Protein AF-A0A3D8RHT3-F1 (afdb_monomer_lite)

Radius of gyration: 23.59 Å; chains: 1; bounding box: 54×38×66 Å

pLDDT: mean 87.66, std 11.85, range [33.19, 98.12]

Foldseek 3Di:
DDLVCLQVVLLVLLLLCCQLPVVPVVRNQRDGDCVRAPPVNSVVSSVCSVVVNVLVVLLVDDSVVVCVVAVAREDEDEDEPPDDDDDDPDPDDRHHYDYHYDDDDDDPDDCVVPVNDHPPPPPPCVVPQLQADPVLCVVCVVVLVPDDPVCNNVVSPVSNVVVPDDQAPAWFDLPPAPAETFGAPSNDDPPPDQEAEAEAEQAADDPVPQDPDLRGGHHDQHDDLSSLVSLLVCLVVVLVSVLVSCLVRVPGHYYQHYNGSQALSLLSSLLCCQPAADPSNHGDPDDDPPDDQDDPSNSSSSSVSVCVRPVNRDYDPSNVVSSRCNSRVVPD

Secondary structure (DSSP, 8-state):
--HHHHHHHHHHHHHHHHHH-TT-GGG-S----TTTS-HHHHHHHHHHHHHHHHHHHTT---HHHHHTT--S-EEEEEE-TT------S-S-SSSEEEEEE--SPP-SS-GGGTTT--TTTT--GGGTSTT--HHHHHHTHHHHHHS-TTTHHHHHHHHHHHHSPPTTS--EE-TT-SSEEEEEGGG--TT-TTEEEEEEESSB--GGGSEEETTEEEEEB-SHHHHHHHHHHHHHHHHHHHHHHHHH-TT-EEEEEESSSSSHHHHHHHHHHHHHB-TTS-B-SS--TT-----HHHHHHHHHHHHHH-TT----HHHHHHHHHHHHTT--

Structure (mmCIF, N/CA/C/O backbone):
data_AF-A0A3D8RHT3-F1
#
_entry.id   AF-A0A3D8RHT3-F1
#
loop_
_atom_site.group_PDB
_atom_site.id
_atom_site.type_symbol
_atom_site.label_atom_id
_atom_site.label_alt_id
_atom_site.label_comp_id
_atom_site.label_asym_id
_atom_site.label_entity_id
_atom_site.label_seq_id
_atom_site.pdbx_PDB_ins_code
_atom_site.Cartn_x
_atom_site.Cartn_y
_atom_site.Cartn_z
_atom_site.occupancy
_atom_site.B_iso_or_equiv
_atom_site.auth_seq_id
_atom_site.auth_comp_id
_atom_site.auth_asym_id
_atom_site.auth_atom_id
_atom_site.pdbx_PDB_model_num
ATOM 1 N N . MET A 1 1 ? 8.308 5.870 -25.536 1.00 75.88 1 MET A N 1
ATOM 2 C CA . MET A 1 1 ? 8.642 5.491 -24.148 1.00 75.88 1 MET A CA 1
ATOM 3 C C . MET A 1 1 ? 8.079 6.550 -23.211 1.00 75.88 1 MET A C 1
ATOM 5 O O . MET A 1 1 ? 8.285 7.723 -23.513 1.00 75.88 1 MET A O 1
ATOM 9 N N . PRO A 1 2 ? 7.348 6.179 -22.147 1.00 75.50 2 PRO A N 1
ATOM 10 C CA . PRO A 1 2 ? 6.819 7.133 -21.170 1.00 75.50 2 PRO A CA 1
ATOM 11 C C . PRO A 1 2 ? 7.941 7.772 -20.339 1.00 75.50 2 PRO A C 1
ATOM 13 O O . PRO A 1 2 ? 8.780 7.058 -19.788 1.00 75.50 2 PRO A O 1
ATOM 16 N N . ASP A 1 3 ? 7.952 9.105 -20.239 1.00 75.00 3 ASP A N 1
ATOM 17 C CA . ASP A 1 3 ? 9.025 9.857 -19.566 1.00 75.00 3 ASP A CA 1
ATOM 18 C C . ASP A 1 3 ? 9.163 9.471 -18.084 1.00 75.00 3 ASP A C 1
ATOM 20 O O . ASP A 1 3 ? 10.256 9.127 -17.636 1.00 75.00 3 ASP A O 1
ATOM 24 N N . ALA A 1 4 ? 8.051 9.417 -17.341 1.00 80.38 4 ALA A N 1
ATOM 25 C CA . ALA A 1 4 ? 8.066 9.088 -15.916 1.00 80.38 4 ALA A CA 1
ATOM 26 C C . ALA A 1 4 ? 8.611 7.673 -15.644 1.00 80.38 4 ALA A C 1
ATOM 28 O O . ALA A 1 4 ? 9.536 7.507 -14.845 1.00 80.38 4 ALA A O 1
ATOM 29 N N . LEU A 1 5 ? 8.098 6.660 -16.353 1.00 87.12 5 LEU A N 1
ATOM 30 C CA . LEU A 1 5 ? 8.505 5.261 -16.169 1.00 87.12 5 LEU A CA 1
ATOM 31 C C . LEU A 1 5 ? 9.961 5.011 -16.577 1.00 87.12 5 LEU A C 1
ATOM 33 O O . LEU A 1 5 ? 10.648 4.208 -15.941 1.00 87.12 5 LEU A O 1
ATOM 37 N N . SER A 1 6 ? 10.461 5.742 -17.581 1.00 89.12 6 SER A N 1
ATOM 38 C CA . SER A 1 6 ? 11.861 5.668 -18.026 1.00 89.12 6 SER A CA 1
ATOM 39 C C . SER A 1 6 ? 12.878 6.030 -16.938 1.00 89.12 6 SER A C 1
ATOM 41 O O . SER A 1 6 ? 14.043 5.644 -17.035 1.00 89.12 6 SER A O 1
ATOM 43 N N . LYS A 1 7 ? 12.423 6.712 -15.881 1.00 92.31 7 LYS A N 1
ATOM 44 C CA . LYS A 1 7 ? 13.222 7.146 -14.730 1.00 92.31 7 LYS A CA 1
ATOM 45 C C . LYS A 1 7 ? 12.892 6.320 -13.488 1.00 92.31 7 LYS A C 1
ATOM 47 O O . LYS A 1 7 ? 13.801 5.819 -12.828 1.00 92.31 7 LYS A O 1
ATOM 52 N N . THR A 1 8 ? 11.607 6.136 -13.176 1.00 93.38 8 THR A N 1
ATOM 53 C CA . THR A 1 8 ? 11.171 5.488 -11.927 1.00 93.38 8 THR A CA 1
ATOM 54 C C . THR A 1 8 ? 11.486 3.996 -11.879 1.00 93.38 8 THR A C 1
ATOM 56 O O . THR A 1 8 ? 11.936 3.521 -10.837 1.00 93.38 8 THR A O 1
ATOM 59 N N . ILE A 1 9 ? 11.315 3.255 -12.980 1.00 95.56 9 ILE A N 1
ATOM 60 C CA . ILE A 1 9 ? 11.593 1.809 -12.999 1.00 95.56 9 ILE A CA 1
ATOM 61 C C . ILE A 1 9 ? 13.092 1.532 -12.767 1.00 95.56 9 ILE A C 1
ATOM 63 O O . ILE A 1 9 ? 13.409 0.721 -11.890 1.00 95.56 9 ILE A O 1
ATOM 67 N N . PRO A 1 10 ? 14.037 2.214 -13.450 1.00 96.69 10 PRO A N 1
ATOM 68 C CA . PRO A 1 10 ? 15.458 2.077 -13.134 1.00 96.69 10 PRO A CA 1
ATOM 69 C C . PRO A 1 10 ? 15.829 2.443 -11.699 1.00 96.69 10 PRO A C 1
ATOM 71 O O . PRO A 1 10 ? 16.653 1.749 -11.098 1.00 96.69 10 PRO A O 1
ATOM 74 N N . VAL A 1 11 ? 15.222 3.496 -11.139 1.00 97.81 11 VAL A N 1
ATOM 75 C CA . VAL A 1 11 ? 15.431 3.880 -9.734 1.00 97.81 11 VAL A CA 1
ATOM 76 C C . VAL A 1 11 ? 15.010 2.749 -8.803 1.00 97.81 11 VAL A C 1
ATOM 78 O O . VAL A 1 11 ? 15.803 2.347 -7.954 1.00 97.81 11 VAL A O 1
ATOM 81 N N . TRP A 1 12 ? 13.811 2.190 -8.988 1.00 97.38 12 TRP A N 1
ATOM 82 C CA . TRP A 1 12 ? 13.335 1.063 -8.186 1.00 97.38 12 TRP A CA 1
ATOM 83 C C . TRP A 1 12 ? 14.249 -0.153 -8.297 1.00 97.38 12 TRP A C 1
ATOM 85 O O . TRP A 1 12 ? 14.630 -0.700 -7.267 1.00 97.38 12 TRP A O 1
ATOM 95 N N . CYS A 1 13 ? 14.661 -0.535 -9.510 1.00 97.81 13 CYS A N 1
ATOM 96 C CA . CYS A 1 13 ? 15.583 -1.657 -9.699 1.00 97.81 13 CYS A CA 1
ATOM 97 C C . CYS A 1 13 ? 16.888 -1.437 -8.920 1.00 97.81 13 CYS A C 1
ATOM 99 O O . CYS A 1 13 ? 17.297 -2.298 -8.148 1.00 97.81 13 CYS A O 1
ATOM 101 N N . SER A 1 14 ? 17.509 -0.262 -9.060 1.00 98.06 14 SER A N 1
ATOM 102 C CA . SER A 1 14 ? 18.761 0.069 -8.370 1.00 98.06 14 SER A CA 1
ATOM 103 C C . SER A 1 14 ? 18.605 0.097 -6.843 1.00 98.06 14 SER A C 1
ATOM 105 O O . SER A 1 14 ? 19.424 -0.484 -6.129 1.00 98.06 14 SER A O 1
ATOM 107 N N . VAL A 1 15 ? 17.548 0.730 -6.324 1.00 98.12 15 VAL A N 1
ATOM 108 C CA . VAL A 1 15 ? 17.297 0.832 -4.876 1.00 98.12 15 VAL A CA 1
ATOM 109 C C . VAL A 1 15 ? 16.993 -0.538 -4.270 1.00 98.12 15 VAL A C 1
ATOM 111 O O . VAL A 1 15 ? 17.561 -0.875 -3.232 1.00 98.12 15 VAL A O 1
ATOM 114 N N . VAL A 1 16 ? 16.162 -1.351 -4.928 1.00 97.19 16 VAL A N 1
ATOM 115 C CA . VAL A 1 16 ? 15.861 -2.725 -4.493 1.00 97.19 16 VAL A CA 1
ATOM 116 C C . VAL A 1 16 ? 17.117 -3.591 -4.542 1.00 97.19 16 VAL A C 1
ATOM 118 O O . VAL A 1 16 ? 17.362 -4.333 -3.596 1.00 97.19 16 VAL A O 1
ATOM 121 N N . ASN A 1 17 ? 17.964 -3.451 -5.566 1.00 97.81 17 ASN A N 1
ATOM 122 C CA . ASN A 1 17 ? 19.233 -4.179 -5.635 1.00 97.81 17 ASN A CA 1
ATOM 123 C C . ASN A 1 17 ? 20.168 -3.814 -4.484 1.00 97.81 17 ASN A C 1
ATOM 125 O O . ASN A 1 17 ? 20.722 -4.703 -3.846 1.00 97.81 17 ASN A O 1
ATOM 129 N N . ARG A 1 18 ? 20.311 -2.519 -4.178 1.00 97.69 18 ARG A N 1
ATOM 130 C CA . ARG A 1 18 ? 21.108 -2.045 -3.034 1.00 97.69 18 ARG A CA 1
ATOM 131 C C . ARG A 1 18 ? 20.564 -2.551 -1.698 1.00 97.69 18 ARG A C 1
ATOM 133 O O . ARG A 1 18 ? 21.345 -2.821 -0.791 1.00 97.69 18 ARG A O 1
ATOM 140 N N . PHE A 1 19 ? 19.241 -2.647 -1.572 1.00 97.12 19 PHE A N 1
ATOM 141 C CA . PHE A 1 19 ? 18.569 -3.073 -0.347 1.00 97.12 19 PHE A CA 1
ATOM 142 C C . PHE A 1 19 ? 18.629 -4.591 -0.132 1.00 97.12 19 PHE A C 1
ATOM 144 O O . PHE A 1 19 ? 18.969 -5.037 0.959 1.00 97.12 19 PHE A O 1
ATOM 151 N N . LEU A 1 20 ? 18.320 -5.381 -1.164 1.00 96.94 20 LEU A N 1
ATOM 152 C CA . LEU A 1 20 ? 18.239 -6.841 -1.072 1.00 96.94 20 LEU A CA 1
ATOM 153 C C . LEU A 1 20 ? 19.572 -7.542 -1.335 1.00 96.94 20 LEU A C 1
ATOM 155 O O . LEU A 1 20 ? 19.779 -8.618 -0.793 1.00 96.94 20 LEU A O 1
ATOM 159 N N . PHE A 1 21 ? 20.469 -6.957 -2.131 1.00 96.44 21 PHE A N 1
ATOM 160 C CA . PHE A 1 21 ? 21.756 -7.547 -2.522 1.00 96.44 21 PHE A CA 1
ATOM 161 C C . PHE A 1 21 ? 22.914 -6.558 -2.285 1.00 96.44 21 PHE A C 1
ATOM 163 O O . PHE A 1 21 ? 23.614 -6.177 -3.234 1.00 96.44 21 PHE A O 1
ATOM 170 N N . PRO A 1 22 ? 23.130 -6.088 -1.039 1.00 95.94 22 PRO A N 1
ATOM 171 C CA . PRO A 1 22 ? 24.175 -5.109 -0.730 1.00 95.94 22 PRO A CA 1
ATOM 172 C C . PRO A 1 22 ? 25.586 -5.597 -1.095 1.00 95.94 22 PRO A C 1
ATOM 174 O O . PRO A 1 22 ? 26.462 -4.783 -1.376 1.00 95.94 22 PRO A O 1
ATOM 177 N N . GLU A 1 23 ? 25.801 -6.911 -1.132 1.00 96.31 23 GLU A N 1
ATOM 178 C CA . GLU A 1 23 ? 27.064 -7.543 -1.513 1.00 96.31 23 GLU A CA 1
ATOM 179 C C . GLU A 1 23 ? 27.355 -7.517 -3.025 1.00 96.31 23 GLU A C 1
ATOM 181 O O . GLU A 1 23 ? 28.516 -7.611 -3.421 1.00 96.31 23 GLU A O 1
ATOM 186 N N . LEU A 1 24 ? 26.334 -7.360 -3.879 1.00 96.25 24 LEU A N 1
ATOM 187 C CA . LEU A 1 24 ? 26.472 -7.398 -5.340 1.00 96.25 24 LEU A CA 1
ATOM 188 C C . LEU A 1 24 ? 26.512 -5.988 -5.947 1.00 96.25 24 LEU A C 1
ATOM 190 O O . LEU A 1 24 ? 25.627 -5.576 -6.705 1.00 96.25 24 LEU A O 1
ATOM 194 N N . VAL A 1 25 ? 27.560 -5.241 -5.602 1.00 96.31 25 VAL A N 1
ATOM 195 C CA . VAL A 1 25 ? 27.733 -3.819 -5.957 1.00 96.31 25 VAL A CA 1
ATOM 196 C C . VAL A 1 25 ? 27.658 -3.527 -7.459 1.00 96.31 25 VAL A C 1
ATOM 198 O O . VAL A 1 25 ? 27.225 -2.447 -7.853 1.00 96.31 25 VAL A O 1
ATOM 201 N N . GLN A 1 26 ? 27.998 -4.493 -8.316 1.00 94.94 26 GLN A N 1
ATOM 202 C CA . GLN A 1 26 ? 27.928 -4.359 -9.775 1.00 94.94 26 GLN A CA 1
ATOM 203 C C . GLN A 1 26 ? 26.496 -4.178 -10.317 1.00 94.94 26 GLN A C 1
ATOM 205 O O . GLN A 1 26 ? 26.317 -3.738 -11.452 1.00 94.94 26 GLN A O 1
ATOM 210 N N . PHE A 1 27 ? 25.465 -4.489 -9.521 1.00 95.75 27 PHE A N 1
ATOM 211 C CA . PHE A 1 27 ? 24.055 -4.292 -9.889 1.00 95.75 27 PHE A CA 1
ATOM 212 C C . PHE A 1 27 ? 23.418 -3.067 -9.222 1.00 95.75 27 PHE A C 1
ATOM 214 O O . PHE A 1 27 ? 22.199 -2.889 -9.291 1.00 95.75 27 PHE A O 1
ATOM 221 N N . HIS A 1 28 ? 24.211 -2.226 -8.552 1.00 97.00 28 HIS A N 1
ATOM 222 C CA . HIS A 1 28 ? 23.710 -1.045 -7.842 1.00 97.00 28 HIS A CA 1
ATOM 223 C C . HIS A 1 28 ? 23.576 0.186 -8.740 1.00 97.00 28 HIS A C 1
ATOM 225 O O . HIS A 1 28 ? 22.958 1.171 -8.324 1.00 97.00 28 HIS A O 1
ATOM 231 N N . ASP A 1 29 ? 24.129 0.163 -9.949 1.00 95.88 29 ASP A N 1
ATOM 232 C CA . ASP A 1 29 ? 24.007 1.267 -10.900 1.00 95.88 29 ASP A CA 1
ATOM 233 C C . ASP A 1 29 ? 22.569 1.427 -11.408 1.00 95.88 29 ASP A C 1
ATOM 235 O O . ASP A 1 29 ? 21.796 0.471 -11.504 1.00 95.88 29 ASP A O 1
ATOM 239 N N . VAL A 1 30 ? 22.193 2.668 -11.721 1.00 96.50 30 VAL A N 1
ATOM 240 C CA . VAL A 1 30 ? 20.889 2.974 -12.318 1.00 96.50 30 VAL A CA 1
ATOM 241 C C . VAL A 1 30 ? 20.978 2.842 -13.836 1.00 96.50 30 VAL A C 1
ATOM 243 O O . VAL A 1 30 ? 21.847 3.427 -14.469 1.00 96.50 30 VAL A O 1
ATOM 246 N N . TYR A 1 31 ? 20.066 2.084 -14.443 1.00 94.75 31 TYR A N 1
ATOM 247 C CA . TYR A 1 31 ? 20.067 1.817 -15.886 1.00 94.75 31 TYR A CA 1
ATOM 248 C C . TYR A 1 31 ? 18.956 2.602 -16.592 1.00 94.75 31 TYR A C 1
ATOM 250 O O . TYR A 1 31 ? 17.890 2.063 -16.885 1.00 94.75 31 TYR A O 1
ATOM 258 N N . THR A 1 32 ? 19.184 3.895 -16.843 1.00 94.88 32 THR A N 1
ATOM 259 C CA . THR A 1 32 ? 18.230 4.745 -17.580 1.00 94.88 32 THR A CA 1
ATOM 260 C C . THR A 1 32 ? 18.436 4.647 -19.097 1.00 94.88 32 THR A C 1
ATOM 262 O O . THR A 1 32 ? 19.580 4.562 -19.546 1.00 94.88 32 THR A O 1
ATOM 265 N N . PRO A 1 33 ? 17.372 4.729 -19.914 1.00 91.19 33 PRO A N 1
ATOM 266 C CA . PRO A 1 33 ? 17.487 4.714 -21.370 1.00 91.19 33 PRO A CA 1
ATOM 267 C C . PRO A 1 33 ? 18.087 6.038 -21.888 1.00 91.19 33 PRO A C 1
ATOM 269 O O . PRO A 1 33 ? 17.444 7.085 -21.760 1.00 91.19 33 PRO A O 1
ATOM 272 N N . PRO A 1 34 ? 19.288 6.030 -22.499 1.00 89.38 34 PRO A N 1
ATOM 273 C CA . PRO A 1 34 ? 20.002 7.256 -22.876 1.00 89.38 34 PRO A CA 1
ATOM 274 C C . PRO A 1 34 ? 19.318 8.051 -23.997 1.00 89.38 34 PRO A C 1
ATOM 276 O O . PRO A 1 34 ? 19.644 9.213 -24.218 1.00 89.38 34 PRO A O 1
ATOM 279 N N . GLN A 1 35 ? 18.369 7.442 -24.717 1.00 85.50 35 GLN A N 1
ATOM 280 C CA . GLN A 1 35 ? 17.589 8.110 -25.763 1.00 85.50 35 GLN A CA 1
ATOM 281 C C . GLN A 1 35 ? 16.504 9.039 -25.196 1.00 85.50 35 GLN A C 1
ATOM 283 O O . GLN A 1 35 ? 15.970 9.864 -25.935 1.00 85.50 35 GLN A O 1
ATOM 288 N N . VAL A 1 36 ? 16.147 8.877 -23.916 1.00 86.69 36 VAL A N 1
ATOM 289 C CA . VAL A 1 36 ? 15.078 9.637 -23.241 1.00 86.69 36 VAL A CA 1
ATOM 290 C C . VAL A 1 36 ? 15.627 10.419 -22.050 1.00 86.69 36 VAL A C 1
ATOM 292 O O . VAL A 1 36 ? 15.210 11.548 -21.823 1.00 86.69 36 VAL A O 1
ATOM 295 N N . VAL A 1 37 ? 16.590 9.848 -21.322 1.00 91.50 37 VAL A N 1
ATOM 296 C CA . VAL A 1 37 ? 17.187 10.458 -20.130 1.00 91.50 37 VAL A CA 1
ATOM 297 C C . VAL A 1 37 ? 18.594 10.946 -20.462 1.00 91.50 37 VAL A C 1
ATOM 299 O O . VAL A 1 37 ? 19.488 10.149 -20.759 1.00 91.50 37 VAL A O 1
ATOM 302 N N . ALA A 1 38 ? 18.801 12.262 -20.406 1.00 94.75 38 ALA A N 1
ATOM 303 C CA . ALA A 1 38 ? 20.106 12.870 -20.654 1.00 94.75 38 ALA A CA 1
ATOM 304 C C . ALA A 1 38 ? 21.125 12.490 -19.562 1.00 94.75 38 ALA A C 1
ATOM 306 O O . ALA A 1 38 ? 20.761 12.242 -18.414 1.00 94.75 38 ALA A O 1
ATOM 307 N N . GLN A 1 39 ? 22.425 12.517 -19.881 1.00 96.31 39 GLN A N 1
ATOM 308 C CA . GLN A 1 39 ? 23.484 12.161 -18.919 1.00 96.31 39 GLN A CA 1
ATOM 309 C C . GLN A 1 39 ? 23.480 13.032 -17.652 1.00 96.31 39 GLN A C 1
ATOM 311 O O . GLN A 1 39 ? 23.751 12.536 -16.561 1.00 96.31 39 GLN A O 1
ATOM 316 N N . SER A 1 40 ? 23.150 14.321 -17.776 1.00 97.25 40 SER A N 1
ATOM 317 C CA . SER A 1 40 ? 23.034 15.227 -16.629 1.00 97.25 40 SER A CA 1
ATOM 318 C C . SER A 1 40 ? 21.883 14.836 -15.699 1.00 97.25 40 SER A C 1
ATOM 320 O O . SER A 1 40 ? 22.056 14.837 -14.483 1.00 97.25 40 SER A O 1
ATOM 322 N N . GLU A 1 41 ? 20.729 14.466 -16.255 1.00 96.19 41 GLU A N 1
ATOM 323 C CA . GLU A 1 41 ? 19.571 13.989 -15.495 1.00 96.19 41 GLU A CA 1
ATOM 324 C C . GLU A 1 41 ? 19.857 12.627 -14.852 1.00 96.19 41 GLU A C 1
ATOM 326 O O . GLU A 1 41 ? 19.602 12.442 -13.664 1.00 96.19 41 GLU A O 1
ATOM 331 N N . HIS A 1 42 ? 20.479 11.705 -15.591 1.00 97.19 42 HIS A N 1
ATOM 332 C CA . HIS A 1 42 ? 20.954 10.429 -15.056 1.00 97.19 42 HIS A CA 1
ATOM 333 C C . HIS A 1 42 ? 21.857 10.627 -13.828 1.00 97.19 42 HIS A C 1
ATOM 335 O O . HIS A 1 42 ? 21.652 9.981 -12.801 1.00 97.19 42 HIS A O 1
ATOM 341 N N . ALA A 1 43 ? 22.827 11.546 -13.901 1.00 97.62 43 ALA A N 1
ATOM 342 C CA . ALA A 1 43 ? 23.723 11.837 -12.783 1.00 97.62 43 ALA A CA 1
ATOM 343 C C . ALA A 1 43 ? 22.970 12.395 -11.559 1.00 97.62 43 ALA A C 1
ATOM 345 O O . ALA A 1 43 ? 23.267 12.012 -10.426 1.00 97.62 43 ALA A O 1
ATOM 346 N N . GLN A 1 44 ? 21.965 13.251 -11.774 1.00 97.56 44 GLN A N 1
ATOM 347 C CA . GLN A 1 44 ? 21.107 13.759 -10.697 1.00 97.56 44 GLN A CA 1
ATOM 348 C C . GLN A 1 44 ? 20.270 12.643 -10.057 1.00 97.56 44 GLN A C 1
ATOM 350 O O . GLN A 1 44 ? 20.189 12.569 -8.832 1.00 97.56 44 GLN A O 1
ATOM 355 N N . ILE A 1 45 ? 19.701 11.740 -10.862 1.00 96.81 45 ILE A N 1
ATOM 356 C CA . ILE A 1 45 ? 18.969 10.562 -10.374 1.00 96.81 45 ILE A CA 1
ATOM 357 C C . ILE A 1 45 ? 19.890 9.676 -9.528 1.00 96.81 45 ILE A C 1
ATOM 359 O O . ILE A 1 45 ? 19.530 9.305 -8.410 1.00 96.81 45 ILE A O 1
ATOM 363 N N . ALA A 1 46 ? 21.089 9.370 -10.031 1.00 97.50 46 ALA A N 1
ATOM 364 C CA . ALA A 1 46 ? 22.068 8.545 -9.329 1.00 97.50 46 ALA A CA 1
ATOM 365 C C . ALA A 1 46 ? 22.451 9.141 -7.962 1.00 97.50 46 ALA A C 1
ATOM 367 O O . ALA A 1 46 ? 22.537 8.413 -6.970 1.00 97.50 46 ALA A O 1
ATOM 368 N N . ALA A 1 47 ? 22.601 10.468 -7.884 1.00 97.88 47 ALA A N 1
ATOM 369 C CA . ALA A 1 47 ? 22.907 11.176 -6.641 1.00 97.88 47 ALA A CA 1
ATOM 370 C C . ALA A 1 47 ? 21.791 11.077 -5.579 1.00 97.88 47 ALA A C 1
ATOM 372 O O . ALA A 1 47 ? 22.075 11.191 -4.386 1.00 97.88 47 ALA A O 1
ATOM 373 N N . LEU A 1 48 ? 20.536 10.835 -5.981 1.00 97.88 48 LEU A N 1
ATOM 374 C CA . LEU A 1 48 ? 19.398 10.684 -5.065 1.00 97.88 48 LEU A CA 1
ATOM 375 C C . LEU A 1 48 ? 19.232 9.257 -4.518 1.00 97.88 48 LEU A C 1
ATOM 377 O O . LEU A 1 48 ? 18.598 9.087 -3.471 1.00 97.88 48 LEU A O 1
ATOM 381 N N . LEU A 1 49 ? 19.818 8.241 -5.167 1.00 97.94 49 LEU A N 1
ATOM 382 C CA . LEU A 1 49 ? 19.661 6.827 -4.788 1.00 97.94 49 LEU A CA 1
ATOM 383 C C . LEU A 1 49 ? 19.946 6.537 -3.302 1.00 97.94 49 LEU A C 1
ATOM 385 O O . LEU A 1 49 ? 19.155 5.805 -2.704 1.00 97.94 49 LEU A O 1
ATOM 389 N N . PRO A 1 50 ? 20.990 7.107 -2.657 1.00 97.81 50 PRO A N 1
ATOM 390 C CA . PRO A 1 50 ? 21.232 6.864 -1.234 1.00 97.81 50 PRO A CA 1
ATOM 391 C C . PRO A 1 50 ? 20.067 7.307 -0.340 1.00 97.81 50 PRO A C 1
ATOM 393 O O . PRO A 1 50 ? 19.748 6.633 0.637 1.00 97.81 50 PRO A O 1
ATOM 396 N N . SER A 1 51 ? 19.388 8.406 -0.687 1.00 97.69 51 SER A N 1
ATOM 397 C CA . SER A 1 51 ? 18.241 8.904 0.084 1.00 97.69 51 SER A CA 1
ATOM 398 C C . SER A 1 51 ? 17.008 8.002 -0.054 1.00 97.69 51 SER A C 1
ATOM 400 O O . SER A 1 51 ? 16.272 7.791 0.915 1.00 97.69 51 SER A O 1
ATOM 402 N N . PHE A 1 52 ? 16.808 7.414 -1.236 1.00 97.44 52 PHE A N 1
ATOM 403 C CA . PHE A 1 52 ? 15.738 6.449 -1.478 1.00 97.44 52 PHE A CA 1
ATOM 404 C C . PHE A 1 52 ? 16.013 5.123 -0.773 1.00 97.44 52 PHE A C 1
ATOM 406 O O . PHE A 1 52 ? 15.110 4.581 -0.140 1.00 97.44 52 PHE A O 1
ATOM 413 N N . LEU A 1 53 ? 17.265 4.652 -0.794 1.00 97.25 53 LEU A N 1
ATOM 414 C CA . LEU A 1 53 ? 17.687 3.483 -0.025 1.00 97.25 53 LEU A CA 1
ATOM 415 C C . LEU A 1 53 ? 17.446 3.687 1.474 1.00 97.25 53 LEU A C 1
ATOM 417 O O . LEU A 1 53 ? 16.820 2.838 2.100 1.00 97.25 53 LEU A O 1
ATOM 421 N N . ALA A 1 54 ? 17.860 4.829 2.029 1.00 96.75 54 ALA A N 1
ATOM 422 C CA . ALA A 1 54 ? 17.619 5.151 3.435 1.00 96.75 54 ALA A CA 1
ATOM 423 C C . ALA A 1 54 ? 16.117 5.186 3.769 1.00 96.75 54 ALA A C 1
ATOM 425 O O . ALA A 1 54 ? 15.699 4.708 4.821 1.00 96.75 54 ALA A O 1
ATOM 426 N N . SER A 1 55 ? 15.290 5.708 2.856 1.00 94.81 55 SER A N 1
ATOM 427 C CA . SER A 1 55 ? 13.831 5.731 3.022 1.00 94.81 55 SER A CA 1
ATOM 428 C C . SER A 1 55 ? 13.219 4.327 3.022 1.00 94.81 55 SER A C 1
ATOM 430 O O . SER A 1 55 ? 12.315 4.074 3.814 1.00 94.81 55 SER A O 1
ATOM 432 N N . LEU A 1 56 ? 13.710 3.421 2.168 1.00 94.25 56 LEU A N 1
ATOM 433 C CA . LEU A 1 56 ? 13.281 2.020 2.129 1.00 94.25 56 LEU A CA 1
ATOM 434 C C . LEU A 1 56 ? 13.748 1.253 3.374 1.00 94.25 56 LEU A C 1
ATOM 436 O O . LEU A 1 56 ? 12.952 0.553 3.990 1.00 94.25 56 LEU A O 1
ATOM 440 N N . GLN A 1 57 ? 15.000 1.438 3.796 1.00 95.19 57 GLN A N 1
ATOM 441 C CA . GLN A 1 57 ? 15.539 0.844 5.025 1.00 95.19 57 GLN A CA 1
ATOM 442 C C . GLN A 1 57 ? 14.756 1.286 6.264 1.00 95.19 57 GLN A C 1
ATOM 444 O O . GLN A 1 57 ? 14.489 0.479 7.149 1.00 95.19 57 GLN A O 1
ATOM 449 N N . ALA A 1 58 ? 14.321 2.547 6.305 1.00 93.62 58 ALA A N 1
ATOM 450 C CA . ALA A 1 58 ? 13.5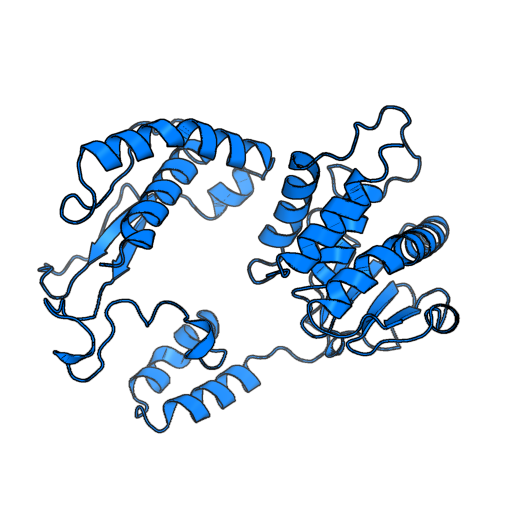08 3.066 7.396 1.00 93.62 58 ALA A CA 1
ATOM 451 C C . ALA A 1 58 ? 12.124 2.401 7.507 1.00 93.62 58 ALA A C 1
ATOM 453 O O . ALA A 1 58 ? 11.476 2.577 8.536 1.00 93.62 58 ALA A O 1
ATOM 454 N N . LEU A 1 59 ? 11.660 1.650 6.498 1.00 91.38 59 LEU A N 1
ATOM 455 C CA . LEU A 1 59 ? 10.421 0.868 6.588 1.00 91.38 59 LEU A CA 1
ATOM 456 C C . LEU A 1 59 ? 10.563 -0.400 7.441 1.00 91.38 59 LEU A C 1
ATOM 458 O O . LEU A 1 59 ? 9.535 -0.965 7.802 1.00 91.38 59 LEU A O 1
ATOM 462 N N . ASP A 1 60 ? 11.793 -0.811 7.773 1.00 89.81 60 ASP A N 1
ATOM 463 C CA . ASP A 1 60 ? 12.080 -1.962 8.643 1.00 89.81 60 ASP A CA 1
ATOM 464 C C . ASP A 1 60 ? 11.385 -3.257 8.175 1.00 89.81 60 ASP A C 1
ATOM 466 O O . ASP A 1 60 ? 10.728 -3.976 8.925 1.00 89.81 60 ASP A O 1
ATOM 470 N N . LEU A 1 61 ? 11.462 -3.510 6.864 1.00 87.69 61 LEU A N 1
ATOM 471 C CA . LEU A 1 61 ? 10.860 -4.679 6.224 1.00 87.69 61 LEU A CA 1
ATOM 472 C C . LEU A 1 61 ? 11.757 -5.912 6.386 1.00 87.69 61 LEU A C 1
ATOM 474 O O . LEU A 1 61 ? 12.983 -5.809 6.344 1.00 87.69 61 LEU A O 1
ATOM 478 N N . SER A 1 62 ? 11.146 -7.099 6.469 1.00 86.88 62 SER A N 1
ATOM 479 C CA . SER A 1 62 ? 11.882 -8.370 6.477 1.00 86.88 62 SER A CA 1
ATOM 480 C C . SER A 1 62 ? 12.624 -8.578 5.154 1.00 86.88 62 SER A C 1
ATOM 482 O O . SER A 1 62 ? 12.020 -8.878 4.121 1.00 86.88 62 SER A O 1
ATOM 484 N N . ILE A 1 63 ? 13.949 -8.437 5.195 1.00 89.88 63 ILE A N 1
ATOM 485 C CA . ILE A 1 63 ? 14.819 -8.659 4.035 1.00 89.88 63 ILE A CA 1
ATOM 486 C C . ILE A 1 63 ? 14.737 -10.120 3.585 1.00 89.88 63 ILE A C 1
ATOM 488 O O . ILE A 1 63 ? 14.597 -10.372 2.392 1.00 89.88 63 ILE A O 1
ATOM 492 N N . ASP A 1 64 ? 14.756 -11.076 4.516 1.00 89.31 64 ASP A N 1
ATOM 493 C CA . ASP A 1 64 ? 14.718 -12.509 4.196 1.00 89.31 64 ASP A CA 1
ATOM 494 C C . ASP A 1 64 ? 13.425 -12.903 3.472 1.00 89.31 64 ASP A C 1
ATOM 496 O O . ASP A 1 64 ? 13.468 -13.600 2.456 1.00 89.31 64 ASP A O 1
ATOM 500 N N . GLY A 1 65 ? 12.276 -12.393 3.934 1.00 86.44 65 GLY A N 1
ATOM 501 C CA . GLY A 1 65 ? 10.989 -12.631 3.279 1.00 86.44 65 GLY A CA 1
ATOM 502 C C . GLY A 1 65 ? 10.937 -12.075 1.853 1.00 86.44 65 GLY A C 1
ATOM 503 O O . GLY A 1 65 ? 10.369 -12.707 0.962 1.00 86.44 65 GLY A O 1
ATOM 504 N N . LEU A 1 66 ? 11.572 -10.924 1.613 1.00 89.31 66 LEU A N 1
ATOM 505 C CA . LEU A 1 66 ? 11.670 -10.330 0.278 1.00 89.31 66 LEU A CA 1
ATOM 506 C C . LEU A 1 66 ? 12.676 -11.073 -0.614 1.00 89.31 66 LEU A C 1
ATOM 508 O O . LEU A 1 66 ? 12.374 -11.323 -1.781 1.00 89.31 66 LEU A O 1
ATOM 512 N N . ARG A 1 67 ? 13.838 -11.483 -0.084 1.00 92.19 67 ARG A N 1
ATOM 513 C CA . ARG A 1 67 ? 14.852 -12.265 -0.823 1.00 92.19 67 ARG A CA 1
ATOM 514 C C . ARG A 1 67 ? 14.358 -13.664 -1.197 1.00 92.19 67 ARG A C 1
ATOM 516 O O . ARG A 1 67 ? 14.812 -14.212 -2.198 1.00 92.19 67 ARG A O 1
ATOM 523 N N . ALA A 1 68 ? 13.400 -14.222 -0.454 1.00 91.25 68 ALA A N 1
ATOM 524 C CA . ALA A 1 68 ? 12.727 -15.464 -0.834 1.00 91.25 68 ALA A CA 1
ATOM 525 C C . ALA A 1 68 ? 11.898 -15.321 -2.127 1.00 91.25 68 ALA A C 1
ATOM 527 O O . ALA A 1 68 ? 11.719 -16.301 -2.846 1.00 91.25 68 ALA A O 1
ATOM 528 N N . GLN A 1 69 ? 11.412 -14.113 -2.437 1.00 89.56 69 GLN A N 1
ATOM 529 C CA . GLN A 1 69 ? 10.615 -13.830 -3.639 1.00 89.56 69 GLN A CA 1
ATOM 530 C C . GLN A 1 69 ? 11.469 -13.261 -4.779 1.00 89.56 69 GLN A C 1
ATOM 532 O O . GLN A 1 69 ? 11.311 -13.645 -5.935 1.00 89.56 69 GLN A O 1
ATOM 537 N N . ILE A 1 70 ? 12.396 -12.359 -4.456 1.00 92.94 70 ILE A N 1
ATOM 538 C CA . ILE A 1 70 ? 13.321 -11.742 -5.407 1.00 92.94 70 ILE A CA 1
ATOM 539 C C . ILE A 1 70 ? 14.697 -12.355 -5.166 1.00 92.94 70 ILE A C 1
ATOM 541 O O . ILE A 1 70 ? 15.444 -11.907 -4.300 1.00 92.94 70 ILE A O 1
ATOM 545 N N . THR A 1 71 ? 15.027 -13.396 -5.932 1.00 93.50 71 THR A N 1
ATOM 546 C CA . THR A 1 71 ? 16.231 -14.219 -5.701 1.00 93.50 71 THR A CA 1
ATOM 547 C C . THR A 1 71 ? 17.472 -13.749 -6.465 1.00 93.50 71 THR A C 1
ATOM 549 O O . THR A 1 71 ? 18.577 -14.205 -6.181 1.00 93.50 71 THR A O 1
ATOM 552 N N . LYS A 1 72 ? 17.314 -12.824 -7.421 1.00 94.94 72 LYS A N 1
ATOM 553 C CA . LYS A 1 72 ? 18.412 -12.198 -8.179 1.00 94.94 72 LYS A CA 1
ATOM 554 C C . LYS A 1 72 ? 18.160 -10.698 -8.338 1.00 94.94 72 LYS A C 1
ATOM 556 O O . LYS A 1 72 ? 16.986 -10.311 -8.359 1.00 94.94 72 LYS A O 1
ATOM 561 N N . PRO A 1 73 ? 19.214 -9.884 -8.530 1.00 96.69 73 PRO A N 1
ATOM 562 C CA . PRO A 1 73 ? 19.088 -8.459 -8.820 1.00 96.69 73 PRO A CA 1
ATOM 563 C C . PRO A 1 73 ? 18.149 -8.178 -9.996 1.00 96.69 73 PRO A C 1
ATOM 565 O O . PRO A 1 73 ? 18.022 -8.992 -10.906 1.00 96.69 73 PRO A O 1
ATOM 568 N N . LEU A 1 74 ? 17.497 -7.023 -9.988 1.00 96.94 74 LEU A N 1
ATOM 569 C CA . LEU A 1 74 ? 16.584 -6.552 -11.022 1.00 96.94 74 LEU A CA 1
ATOM 570 C C . LEU A 1 74 ? 17.332 -5.718 -12.061 1.00 96.94 74 LEU A C 1
ATOM 572 O O . LEU A 1 74 ? 18.191 -4.904 -11.706 1.00 96.94 74 LEU A O 1
ATOM 576 N N . ARG A 1 75 ? 16.970 -5.848 -13.340 1.00 95.25 75 ARG A N 1
ATOM 577 C CA . ARG A 1 75 ? 17.521 -4.995 -14.401 1.00 95.25 75 ARG A CA 1
ATOM 578 C C . ARG A 1 75 ? 16.452 -4.565 -15.405 1.00 95.25 75 ARG A C 1
ATOM 580 O O . ARG A 1 75 ? 15.834 -5.435 -16.013 1.00 95.25 75 ARG A O 1
ATOM 587 N N . PRO A 1 76 ? 16.237 -3.257 -15.619 1.00 94.75 76 PRO A N 1
ATOM 588 C CA . PRO A 1 76 ? 15.221 -2.781 -16.547 1.00 94.75 76 PRO A CA 1
ATOM 589 C C . PRO A 1 76 ? 15.687 -2.885 -18.003 1.00 94.75 76 PRO A C 1
ATOM 591 O O . PRO A 1 76 ? 16.829 -2.553 -18.324 1.00 94.75 76 PRO A O 1
ATOM 594 N N . PHE A 1 77 ? 14.773 -3.276 -18.889 1.00 91.00 77 PHE A N 1
ATOM 595 C CA . PHE A 1 77 ? 14.957 -3.245 -20.340 1.00 91.00 77 PHE A CA 1
ATOM 596 C C . PHE A 1 77 ? 13.764 -2.578 -20.995 1.00 91.00 77 PHE A C 1
ATOM 598 O O . PHE A 1 77 ? 12.624 -2.863 -20.647 1.00 91.00 77 PHE A O 1
ATOM 605 N N . TRP A 1 78 ? 14.027 -1.722 -21.975 1.00 88.31 78 TRP A N 1
ATOM 606 C CA . TRP A 1 78 ? 12.989 -1.072 -22.759 1.00 88.31 78 TRP A CA 1
ATOM 607 C C . TRP A 1 78 ? 12.889 -1.730 -24.119 1.00 88.31 78 TRP A C 1
ATOM 609 O O . TRP A 1 78 ? 13.859 -1.745 -24.872 1.00 88.31 78 TRP A O 1
ATOM 619 N N . ILE A 1 79 ? 11.708 -2.261 -24.408 1.00 87.94 79 ILE A N 1
ATOM 620 C CA . ILE A 1 79 ? 11.391 -2.900 -25.677 1.00 87.94 79 ILE A CA 1
ATOM 621 C C . ILE A 1 79 ? 10.466 -1.982 -26.463 1.00 87.94 79 ILE A C 1
ATOM 623 O O . ILE A 1 79 ? 9.453 -1.513 -25.944 1.00 87.94 79 ILE A O 1
ATOM 627 N N . THR A 1 80 ? 10.814 -1.737 -27.719 1.00 85.00 80 THR A N 1
ATOM 628 C CA . THR A 1 80 ? 10.028 -0.954 -28.680 1.00 85.00 80 THR A CA 1
ATOM 629 C C . THR A 1 80 ? 9.733 -1.793 -29.925 1.00 85.00 80 THR A C 1
ATOM 631 O O . THR A 1 80 ? 10.387 -2.819 -30.119 1.00 85.00 80 THR A O 1
ATOM 634 N N . PRO A 1 81 ? 8.814 -1.368 -30.814 1.00 84.25 81 PRO A N 1
ATOM 635 C CA . PRO A 1 81 ? 8.558 -2.089 -32.063 1.00 84.25 81 PRO A CA 1
ATOM 636 C C . PRO A 1 81 ? 9.799 -2.193 -32.966 1.00 84.25 81 PRO A C 1
ATOM 638 O O . PRO A 1 81 ? 9.929 -3.145 -33.725 1.00 84.25 81 PRO A O 1
ATOM 641 N N . ASP A 1 82 ? 10.737 -1.249 -32.837 1.00 82.88 82 ASP A N 1
ATOM 642 C CA . ASP A 1 82 ? 12.006 -1.238 -33.576 1.00 82.88 82 ASP A CA 1
ATOM 643 C C . ASP A 1 82 ? 13.089 -2.123 -32.928 1.00 82.88 82 ASP A C 1
ATOM 645 O O . ASP A 1 82 ? 14.199 -2.246 -33.450 1.00 82.88 82 ASP A O 1
ATOM 649 N N . THR A 1 83 ? 12.811 -2.715 -31.762 1.00 84.94 83 THR A N 1
ATOM 650 C CA . THR A 1 83 ? 13.767 -3.588 -31.077 1.00 84.94 83 THR A CA 1
ATOM 651 C C . THR A 1 83 ? 13.822 -4.938 -31.785 1.00 84.94 83 THR A C 1
ATOM 653 O O . THR A 1 83 ? 12.874 -5.717 -31.749 1.00 84.94 83 THR A O 1
ATOM 656 N N . GLY A 1 84 ? 14.953 -5.223 -32.431 1.00 81.69 84 GLY A N 1
ATOM 657 C CA . GLY A 1 84 ? 15.209 -6.521 -33.045 1.00 81.69 84 GLY A CA 1
ATOM 658 C C . GLY A 1 84 ? 15.482 -7.595 -31.992 1.00 81.69 84 GLY A C 1
ATOM 659 O O . GLY A 1 84 ? 16.332 -7.409 -31.122 1.00 81.69 84 GLY A O 1
ATOM 660 N N . PHE A 1 85 ? 14.800 -8.734 -32.104 1.00 78.31 85 PHE A N 1
ATOM 661 C CA . PHE A 1 85 ? 15.011 -9.894 -31.242 1.00 78.31 85 PHE A CA 1
ATOM 662 C C . PHE A 1 85 ? 15.607 -11.063 -32.016 1.00 78.31 85 PHE A C 1
ATOM 664 O O . PHE A 1 85 ? 15.105 -11.439 -33.075 1.00 78.31 85 PHE A O 1
ATOM 671 N N . ALA A 1 86 ? 16.635 -11.683 -31.442 1.00 79.69 86 ALA A N 1
ATOM 672 C CA . ALA A 1 86 ? 17.006 -13.046 -31.787 1.00 79.69 86 ALA A CA 1
ATOM 673 C C . ALA A 1 86 ? 16.267 -14.004 -30.832 1.00 79.69 86 ALA A C 1
ATOM 675 O O . ALA A 1 86 ? 16.238 -13.731 -29.628 1.00 79.69 86 ALA A O 1
ATOM 676 N N . PRO A 1 87 ? 15.677 -15.111 -31.321 1.00 77.50 87 PRO A N 1
ATOM 677 C CA . PRO A 1 87 ? 15.108 -16.131 -30.448 1.00 77.50 87 PRO A CA 1
ATOM 678 C C . PRO A 1 87 ? 16.167 -16.632 -29.460 1.00 77.50 87 PRO A C 1
ATOM 680 O O . PRO A 1 87 ? 17.237 -17.077 -29.872 1.00 77.50 87 PRO A O 1
ATOM 683 N N . THR A 1 88 ? 15.873 -16.561 -28.163 1.00 73.56 88 THR A N 1
ATOM 684 C CA . THR A 1 88 ? 16.742 -17.089 -27.105 1.00 73.56 88 THR A CA 1
ATOM 685 C C . THR A 1 88 ? 15.928 -17.919 -26.121 1.00 73.56 88 THR A C 1
ATOM 687 O O . THR A 1 88 ? 14.798 -17.565 -25.789 1.00 73.56 88 THR A O 1
ATOM 690 N N . SER A 1 89 ? 16.499 -19.029 -25.654 1.00 72.75 89 SER A N 1
ATOM 691 C CA . SER A 1 89 ? 15.903 -19.879 -24.616 1.00 72.75 89 SER A CA 1
ATOM 692 C C . SER A 1 89 ? 16.199 -19.379 -23.200 1.00 72.75 89 SER A C 1
ATOM 694 O O . SER A 1 89 ? 15.498 -19.748 -22.263 1.00 72.75 89 SER A O 1
ATOM 696 N N . VAL A 1 90 ? 17.230 -18.545 -23.036 1.00 70.94 90 VAL A N 1
ATOM 697 C CA . VAL A 1 90 ? 17.624 -17.942 -21.758 1.00 70.94 90 VAL A CA 1
ATOM 698 C C . VAL A 1 90 ? 17.846 -16.458 -22.002 1.00 70.94 90 VAL A C 1
ATOM 700 O O . VAL A 1 90 ? 18.693 -16.075 -22.806 1.00 70.94 90 VAL A O 1
ATOM 703 N N . VAL A 1 91 ? 17.048 -15.613 -21.349 1.00 67.62 91 VAL A N 1
ATOM 704 C CA . VAL A 1 91 ? 17.135 -14.165 -21.564 1.00 67.62 91 VAL A CA 1
ATOM 705 C C . VAL A 1 91 ? 18.350 -13.611 -20.814 1.00 67.62 91 VAL A C 1
ATOM 707 O O . VAL A 1 91 ? 19.221 -13.035 -21.453 1.00 67.62 91 VAL A O 1
ATOM 710 N N . PHE A 1 92 ? 18.459 -13.853 -19.498 1.00 81.81 92 PHE A N 1
ATOM 711 C CA . PHE A 1 92 ? 19.617 -13.469 -18.675 1.00 81.81 92 PHE A CA 1
ATOM 712 C C . PHE A 1 92 ? 19.766 -14.378 -17.441 1.00 81.81 92 PHE A C 1
ATOM 714 O O . PHE A 1 92 ? 18.781 -14.669 -16.763 1.00 81.81 92 PHE A O 1
ATOM 721 N N . GLU A 1 93 ? 20.990 -14.818 -17.128 1.00 85.19 93 GLU A N 1
ATOM 722 C CA . GLU A 1 93 ? 21.251 -15.721 -15.991 1.00 85.19 93 GLU A CA 1
ATOM 723 C C . GLU A 1 93 ? 21.524 -14.982 -14.675 1.00 85.19 93 GLU A C 1
ATOM 725 O O . GLU A 1 93 ? 21.115 -15.448 -13.610 1.00 85.19 93 GLU A O 1
ATOM 730 N N . GLU A 1 94 ? 22.181 -13.825 -14.736 1.00 91.25 94 GLU A N 1
ATOM 731 C CA . GLU A 1 94 ? 22.722 -13.131 -13.558 1.00 91.25 94 GLU A CA 1
ATOM 732 C C . GLU A 1 94 ? 21.701 -12.234 -12.835 1.00 91.25 94 GLU A C 1
ATOM 734 O O . GLU A 1 94 ? 21.916 -11.844 -11.690 1.00 91.25 94 GLU A O 1
ATOM 739 N N . PHE A 1 95 ? 20.582 -11.900 -13.481 1.00 92.69 95 PHE A N 1
ATOM 740 C CA . PHE A 1 95 ? 19.579 -10.966 -12.962 1.00 92.69 95 PHE A CA 1
ATOM 741 C C . PHE A 1 95 ? 18.173 -11.289 -13.488 1.00 92.69 95 PHE A C 1
ATOM 743 O O . PHE A 1 95 ? 18.017 -11.945 -14.517 1.00 92.69 95 PHE A O 1
ATOM 750 N N . HIS A 1 96 ? 17.143 -10.794 -12.800 1.00 93.06 96 HIS A N 1
ATOM 751 C CA . HIS A 1 96 ? 15.762 -10.782 -13.276 1.00 93.06 96 HIS A CA 1
ATOM 752 C C . HIS A 1 96 ? 15.530 -9.568 -14.187 1.00 93.06 96 HIS A C 1
ATOM 754 O O . HIS A 1 96 ? 15.627 -8.425 -13.722 1.00 93.06 96 HIS A O 1
ATOM 760 N N . PRO A 1 97 ? 15.221 -9.767 -15.480 1.00 92.31 97 PRO A N 1
ATOM 761 C CA . PRO A 1 97 ? 14.895 -8.656 -16.355 1.00 92.31 97 PRO A CA 1
ATOM 762 C C . PRO A 1 97 ? 13.497 -8.104 -16.049 1.00 92.31 97 PRO A C 1
ATOM 764 O O . PRO A 1 97 ? 12.514 -8.840 -16.023 1.00 92.31 97 PRO A O 1
ATOM 767 N N . ILE A 1 98 ? 13.404 -6.788 -15.885 1.00 93.44 98 ILE A N 1
ATOM 768 C CA . ILE A 1 98 ? 12.145 -6.043 -15.843 1.00 93.44 98 ILE A CA 1
ATOM 769 C C . ILE A 1 98 ? 11.891 -5.491 -17.246 1.00 93.44 98 ILE A C 1
ATOM 771 O O . ILE A 1 98 ? 12.460 -4.472 -17.646 1.00 93.44 98 ILE A O 1
ATOM 775 N N . ILE A 1 99 ? 11.077 -6.209 -18.017 1.00 90.50 99 ILE A N 1
ATOM 776 C CA . ILE A 1 99 ? 10.794 -5.884 -19.416 1.00 90.50 99 ILE A CA 1
ATOM 777 C C . ILE A 1 99 ? 9.693 -4.820 -19.495 1.00 90.50 99 ILE A C 1
ATOM 779 O O . ILE A 1 99 ? 8.530 -5.077 -19.198 1.00 90.50 99 ILE A O 1
ATOM 783 N N . CYS A 1 100 ? 10.069 -3.619 -19.923 1.00 89.44 100 CYS A N 1
ATOM 784 C CA . CYS A 1 100 ? 9.185 -2.478 -20.127 1.00 89.44 100 CYS A CA 1
ATOM 785 C C . CYS A 1 100 ? 8.832 -2.373 -21.615 1.00 89.44 100 CYS A C 1
ATOM 787 O O . CYS A 1 100 ? 9.603 -1.835 -22.417 1.00 89.44 100 CYS A O 1
ATOM 789 N N . CYS A 1 101 ? 7.669 -2.896 -21.997 1.00 86.88 101 CYS A N 1
ATOM 790 C CA . CYS A 1 101 ? 7.206 -2.882 -23.382 1.00 86.88 101 CYS A CA 1
ATOM 791 C C . CYS A 1 101 ? 6.514 -1.559 -23.729 1.00 86.88 101 CYS A C 1
ATOM 793 O O . CYS A 1 101 ? 5.511 -1.186 -23.128 1.00 86.88 101 CYS A O 1
ATOM 795 N N . THR A 1 102 ? 7.015 -0.864 -24.749 1.00 81.06 102 THR A N 1
ATOM 796 C CA . THR A 1 102 ? 6.288 0.202 -25.444 1.00 81.06 102 THR A CA 1
ATOM 797 C C . THR A 1 102 ? 5.769 -0.368 -26.757 1.00 81.06 102 THR A C 1
ATOM 799 O O . THR A 1 102 ? 6.551 -0.597 -27.672 1.00 81.06 102 THR A O 1
ATOM 802 N N . VAL A 1 103 ? 4.461 -0.592 -26.856 1.00 76.00 103 VAL A N 1
ATOM 803 C CA . VAL A 1 103 ? 3.832 -1.175 -28.057 1.00 76.00 103 VAL A CA 1
ATOM 804 C C . VAL A 1 103 ? 3.326 -0.123 -29.050 1.00 76.00 103 VAL A C 1
ATOM 806 O O . VAL A 1 103 ? 3.105 -0.428 -30.216 1.00 76.00 103 VAL A O 1
ATOM 809 N N . SER A 1 104 ? 3.162 1.130 -28.619 1.00 71.81 104 SER A N 1
ATOM 810 C CA . SER A 1 104 ? 2.656 2.202 -29.481 1.00 71.81 104 SER A CA 1
ATOM 811 C C . SER A 1 104 ? 3.742 2.798 -30.380 1.00 71.81 104 SER A C 1
ATOM 813 O O . SER A 1 104 ? 4.893 2.967 -29.964 1.00 71.81 104 SER A O 1
ATOM 815 N N . ARG A 1 105 ? 3.350 3.211 -31.593 1.00 70.12 105 ARG A N 1
ATOM 816 C CA . ARG A 1 105 ? 4.200 4.017 -32.481 1.00 70.12 105 ARG A CA 1
ATOM 817 C C . ARG A 1 105 ? 4.531 5.370 -31.839 1.00 70.12 105 ARG A C 1
ATOM 819 O O . ARG A 1 105 ? 3.692 5.964 -31.164 1.00 70.12 105 ARG A O 1
ATOM 826 N N . ARG A 1 106 ? 5.735 5.889 -32.087 1.00 69.06 106 ARG A N 1
ATOM 827 C CA . ARG A 1 106 ? 6.089 7.271 -31.730 1.00 69.06 106 ARG A CA 1
ATOM 828 C C . ARG A 1 106 ? 5.506 8.217 -32.777 1.00 69.06 106 ARG A C 1
ATOM 830 O O . ARG A 1 106 ? 5.771 8.034 -33.962 1.00 69.06 106 ARG A O 1
ATOM 837 N N . VAL A 1 107 ? 4.769 9.234 -32.341 1.00 68.44 107 VAL A N 1
ATOM 838 C CA . VAL A 1 107 ? 4.289 10.310 -33.218 1.00 68.44 107 VAL A CA 1
ATOM 839 C C . VAL A 1 107 ? 5.040 11.606 -32.919 1.00 68.44 107 VAL A C 1
ATOM 841 O O . VAL A 1 107 ? 5.393 11.884 -31.775 1.00 68.44 107 VAL A O 1
ATOM 844 N N . SER A 1 108 ? 5.345 12.378 -33.960 1.00 60.22 108 SER A N 1
ATOM 845 C CA . SER A 1 108 ? 6.127 13.621 -33.846 1.00 60.22 108 SER A CA 1
ATOM 846 C C . SER A 1 108 ? 5.263 14.851 -33.535 1.00 60.22 108 SER A C 1
ATOM 848 O O . SER A 1 108 ? 5.810 15.905 -33.219 1.00 60.22 108 SER A O 1
ATOM 850 N N . GLY A 1 109 ? 3.937 14.737 -33.675 1.00 59.72 109 GLY A N 1
ATOM 851 C CA . GLY A 1 109 ? 2.974 15.834 -33.550 1.00 59.72 109 GLY A CA 1
ATOM 852 C C . GLY A 1 109 ? 2.082 15.749 -32.305 1.00 59.72 109 GLY A C 1
ATOM 853 O O . GLY A 1 109 ? 2.147 14.789 -31.541 1.00 59.72 109 GLY A O 1
ATOM 854 N N . GLY A 1 110 ? 1.261 16.782 -32.094 1.00 56.41 110 GLY A N 1
ATOM 855 C CA . GLY A 1 110 ? 0.262 16.838 -31.017 1.00 56.41 110 GLY A CA 1
ATOM 856 C C . GLY A 1 110 ? -1.069 16.175 -31.396 1.00 56.41 110 GLY A C 1
ATOM 857 O O . GLY A 1 110 ? -1.243 15.718 -32.525 1.00 56.41 110 GLY A O 1
ATOM 858 N N . GLU A 1 111 ? -2.036 16.177 -30.472 1.00 54.31 111 GLU A N 1
ATOM 859 C CA . GLU A 1 111 ? -3.337 15.485 -30.609 1.00 54.31 111 GLU A CA 1
ATOM 860 C C . GLU A 1 111 ? -4.066 15.798 -31.929 1.00 54.31 111 GLU A C 1
ATOM 862 O O . GLU A 1 111 ? -4.664 14.923 -32.554 1.00 54.31 111 GLU A O 1
ATOM 867 N N . VAL A 1 112 ? -3.971 17.050 -32.390 1.00 54.44 112 VAL A N 1
ATOM 868 C CA . VAL A 1 112 ? -4.678 17.558 -33.577 1.00 54.44 112 VAL A CA 1
ATOM 869 C C . VAL A 1 112 ? -4.102 17.006 -34.889 1.00 54.44 112 VAL A C 1
ATOM 871 O O . VAL A 1 112 ? -4.834 16.861 -35.864 1.00 54.44 112 VAL A O 1
ATOM 874 N N . SER A 1 113 ? -2.809 16.668 -34.934 1.00 60.47 113 SER A N 1
ATOM 875 C CA . SER A 1 113 ? -2.151 16.170 -36.154 1.00 60.47 113 SER A CA 1
ATOM 876 C C . SER A 1 113 ? -2.278 14.658 -36.364 1.00 60.47 113 SER A C 1
ATOM 878 O O . SER A 1 113 ? -2.045 14.185 -37.470 1.00 60.47 113 SER A O 1
ATOM 880 N N . GLU A 1 114 ? -2.664 13.901 -35.334 1.00 60.34 114 GLU A N 1
ATOM 881 C CA . GLU A 1 114 ? -2.639 12.427 -35.331 1.00 60.34 114 GLU A CA 1
ATOM 882 C C . GLU A 1 114 ? -4.013 11.818 -35.015 1.00 60.34 114 GLU A C 1
ATOM 884 O O . GLU A 1 114 ? -4.115 10.758 -34.401 1.00 60.34 114 GLU A O 1
ATOM 889 N N . GLY A 1 115 ? -5.093 12.503 -35.408 1.00 60.81 115 GLY A N 1
ATOM 890 C CA . GLY A 1 115 ? -6.454 11.974 -35.277 1.00 60.81 115 GLY A CA 1
ATOM 891 C C . GLY A 1 115 ? -6.909 11.772 -33.829 1.00 60.81 115 GLY A C 1
ATOM 892 O O . GLY A 1 115 ? -7.682 10.859 -33.560 1.00 60.81 115 GLY A O 1
ATOM 893 N N . GLY A 1 116 ? -6.417 12.594 -32.897 1.00 64.81 116 GLY A N 1
ATOM 894 C CA . GLY A 1 116 ? -6.749 12.493 -31.476 1.00 64.81 116 GLY A CA 1
ATOM 895 C C . GLY A 1 116 ? -5.912 11.475 -30.695 1.00 64.81 116 GLY A C 1
ATOM 896 O O . GLY A 1 116 ? -6.191 11.260 -29.519 1.00 64.81 116 GLY A O 1
ATOM 897 N N . TYR A 1 117 ? -4.885 10.856 -31.294 1.00 63.72 117 TYR A N 1
ATOM 898 C CA . TYR A 1 117 ? -3.954 10.013 -30.540 1.00 63.72 117 TYR A CA 1
ATOM 899 C C . TYR A 1 117 ? -3.097 10.859 -29.589 1.00 63.72 117 TYR A C 1
ATOM 901 O O . TYR A 1 117 ? -2.322 11.718 -30.015 1.00 63.72 117 TYR A O 1
ATOM 909 N N . ILE A 1 118 ? -3.210 10.570 -28.294 1.00 65.44 118 ILE A N 1
ATOM 910 C CA . ILE A 1 118 ? -2.439 11.214 -27.232 1.00 65.44 118 ILE A CA 1
ATOM 911 C C . ILE A 1 118 ? -1.365 10.232 -26.764 1.00 65.44 118 ILE A C 1
ATOM 913 O O . ILE A 1 118 ? -1.649 9.229 -26.100 1.00 65.44 118 ILE A O 1
ATOM 917 N N . GLN A 1 119 ? -0.106 10.504 -27.107 1.00 65.50 119 GLN A N 1
ATOM 918 C CA . GLN A 1 119 ? 1.003 9.651 -26.692 1.00 65.50 119 GLN A CA 1
ATOM 919 C C . GLN A 1 119 ? 1.122 9.644 -25.158 1.00 65.50 119 GLN A C 1
ATOM 921 O O . GLN A 1 119 ? 1.400 10.672 -24.548 1.00 65.50 119 GLN A O 1
ATOM 926 N N . GLY A 1 120 ? 0.957 8.468 -24.546 1.00 62.34 120 GLY A N 1
ATOM 927 C CA . GLY A 1 120 ? 1.033 8.292 -23.090 1.00 62.34 120 GLY A CA 1
ATOM 928 C C . GLY A 1 120 ? -0.309 8.315 -22.350 1.00 62.34 120 GLY A C 1
ATOM 929 O O . GLY A 1 120 ? -0.302 8.172 -21.136 1.00 62.34 120 GLY A O 1
ATOM 930 N N . ALA A 1 121 ? -1.451 8.425 -23.040 1.00 61.91 121 ALA A N 1
ATOM 931 C CA . ALA A 1 121 ? -2.774 8.426 -22.397 1.00 61.91 121 ALA A CA 1
ATOM 932 C C . ALA A 1 121 ? -3.269 7.050 -21.890 1.00 61.91 121 ALA A C 1
ATOM 934 O O . ALA A 1 121 ? -4.336 6.970 -21.295 1.00 61.91 121 ALA A O 1
ATOM 935 N N . GLY A 1 122 ? -2.513 5.969 -22.109 1.00 58.59 122 GLY A N 1
ATOM 936 C CA . GLY A 1 122 ? -2.881 4.599 -21.716 1.00 58.59 122 GLY A CA 1
ATOM 937 C C . GLY A 1 122 ? -2.330 4.122 -20.366 1.00 58.59 122 GLY A C 1
ATOM 938 O O . GLY A 1 122 ? -2.250 2.916 -20.160 1.00 58.59 122 GLY A O 1
ATOM 939 N N . ASP A 1 123 ? -1.892 5.021 -19.479 1.00 60.59 123 ASP A N 1
ATOM 940 C CA . ASP A 1 123 ? -1.230 4.651 -18.210 1.00 60.59 123 ASP A CA 1
ATOM 941 C C . ASP A 1 123 ? -2.225 4.175 -17.121 1.00 60.59 123 ASP A C 1
ATOM 943 O O . ASP A 1 123 ? -1.878 3.392 -16.239 1.00 60.59 123 ASP A O 1
ATOM 947 N N . ASP A 1 124 ? -3.506 4.557 -17.219 1.00 64.12 124 ASP A N 1
ATOM 948 C CA . ASP A 1 124 ? -4.534 4.232 -16.217 1.00 64.12 124 ASP A CA 1
ATOM 949 C C . ASP A 1 124 ? -5.208 2.873 -16.475 1.00 64.12 124 ASP A C 1
ATOM 951 O O . ASP A 1 124 ? -6.392 2.808 -16.811 1.00 64.12 124 ASP A O 1
ATOM 955 N N . THR A 1 125 ? -4.455 1.778 -16.323 1.00 62.66 125 THR A N 1
ATOM 956 C CA . THR A 1 125 ? -4.942 0.379 -16.471 1.00 62.66 125 THR A CA 1
ATOM 957 C C . THR A 1 125 ? -6.275 0.097 -15.777 1.00 62.66 125 THR A C 1
ATOM 959 O O . THR A 1 125 ? -7.125 -0.598 -16.333 1.00 62.66 125 THR A O 1
ATOM 962 N N . GLU A 1 126 ? -6.512 0.699 -14.611 1.00 62.97 126 GLU A N 1
ATOM 963 C CA . GLU A 1 126 ? -7.749 0.548 -13.834 1.00 62.97 126 GLU A CA 1
ATOM 964 C C . GLU A 1 126 ? -9.014 0.963 -14.609 1.00 62.97 126 GLU A C 1
ATOM 966 O O . GLU A 1 126 ? -10.079 0.387 -14.390 1.00 62.97 126 GLU A O 1
ATOM 971 N N . ASN A 1 127 ? -8.905 1.914 -15.544 1.00 64.06 127 ASN A N 1
ATOM 972 C CA . ASN A 1 127 ? -10.050 2.441 -16.292 1.00 64.06 127 ASN A CA 1
ATOM 973 C C . ASN A 1 127 ? -10.432 1.598 -17.520 1.00 64.06 127 ASN A C 1
ATOM 975 O O . ASN A 1 127 ? -11.534 1.763 -18.038 1.00 64.06 127 ASN A O 1
ATOM 979 N N . TRP A 1 128 ? -9.552 0.710 -17.995 1.00 70.88 128 TRP A N 1
ATOM 980 C CA . TRP A 1 128 ? -9.784 -0.093 -19.208 1.00 70.88 128 TRP A CA 1
ATOM 981 C C . TRP A 1 128 ? -9.660 -1.603 -18.999 1.00 70.88 128 TRP A C 1
ATOM 983 O O . TRP A 1 128 ? -10.115 -2.365 -19.845 1.00 70.88 128 TRP A O 1
ATOM 993 N N . ALA A 1 129 ? -9.114 -2.060 -17.870 1.00 78.31 129 ALA A N 1
ATOM 994 C CA . ALA A 1 129 ? -8.995 -3.487 -17.577 1.00 78.31 129 ALA A CA 1
ATOM 995 C C . ALA A 1 129 ? -10.318 -4.153 -17.150 1.00 78.31 129 ALA A C 1
ATOM 997 O O . ALA A 1 129 ? -10.340 -5.366 -16.984 1.00 78.31 129 ALA A O 1
ATOM 998 N N . CYS A 1 130 ? -11.406 -3.403 -16.917 1.00 82.56 130 CYS A N 1
ATOM 999 C CA . CYS A 1 130 ? -12.710 -3.942 -16.483 1.00 82.56 130 CYS A CA 1
ATOM 1000 C C . CYS A 1 130 ? -12.632 -4.877 -15.251 1.00 82.56 130 CYS A C 1
ATOM 1002 O O . CYS A 1 130 ? -13.419 -5.808 -15.111 1.00 82.56 130 CYS A O 1
ATOM 1004 N N . GLY A 1 131 ? -11.674 -4.639 -14.347 1.00 81.62 131 GLY A N 1
ATOM 1005 C CA . GLY A 1 131 ? -11.444 -5.473 -13.160 1.00 81.62 131 GLY A CA 1
ATOM 1006 C C . GLY A 1 131 ? -10.614 -6.740 -13.403 1.00 81.62 131 GLY A C 1
ATOM 1007 O O . GLY A 1 131 ? -10.387 -7.498 -12.460 1.00 81.62 131 GLY A O 1
ATOM 1008 N N . LEU A 1 132 ? -10.129 -6.969 -14.627 1.00 86.31 132 LEU A N 1
ATOM 1009 C CA . LEU A 1 132 ? -9.273 -8.103 -14.961 1.00 86.31 132 LEU A CA 1
ATOM 1010 C C . LEU A 1 132 ? -7.970 -8.055 -14.158 1.00 86.31 132 LEU A C 1
ATOM 1012 O O . LEU A 1 132 ? -7.199 -7.099 -14.241 1.00 86.31 132 LEU A O 1
ATOM 1016 N N . THR A 1 133 ? -7.704 -9.111 -13.394 1.00 84.88 133 THR A N 1
ATOM 1017 C CA . THR A 1 133 ? -6.452 -9.254 -12.642 1.00 84.88 133 THR A CA 1
ATOM 1018 C C . THR A 1 133 ? -5.442 -10.094 -13.429 1.00 84.88 133 THR A C 1
ATOM 1020 O O . THR A 1 133 ? -5.847 -10.890 -14.280 1.00 84.88 133 THR A O 1
ATOM 1023 N N . PRO A 1 134 ? -4.129 -9.994 -13.139 1.00 85.62 134 PRO A N 1
ATOM 1024 C CA . 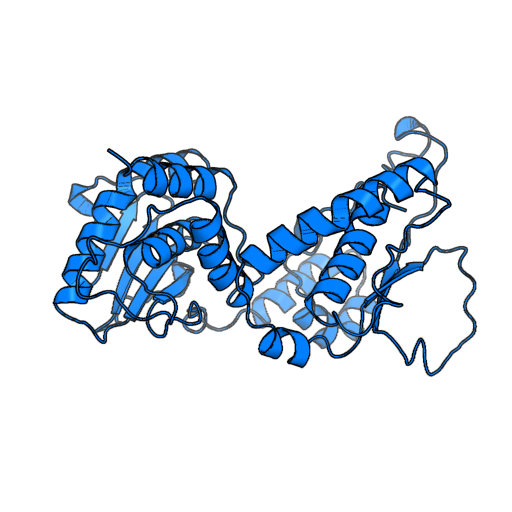PRO A 1 134 ? -3.125 -10.829 -13.797 1.00 85.62 134 PRO A CA 1
ATOM 1025 C C . PRO A 1 134 ? -3.404 -12.329 -13.666 1.00 85.62 134 PRO A C 1
ATOM 1027 O O . PRO A 1 134 ? -3.209 -13.067 -14.623 1.00 85.62 134 PRO A O 1
ATOM 1030 N N . VAL A 1 135 ? -3.890 -12.776 -12.504 1.00 86.25 135 VAL A N 1
ATOM 1031 C CA . VAL A 1 135 ? -4.229 -14.187 -12.262 1.00 86.25 135 VAL A CA 1
ATOM 1032 C C . VAL A 1 135 ? -5.339 -14.633 -13.213 1.00 86.25 135 VAL A C 1
ATOM 1034 O O . VAL A 1 135 ? -5.148 -15.580 -13.969 1.00 86.25 135 VAL A O 1
ATOM 1037 N N . VAL A 1 136 ? -6.443 -13.879 -13.260 1.00 90.50 136 VAL A N 1
ATOM 1038 C CA . VAL A 1 136 ? -7.575 -14.180 -14.149 1.00 90.50 136 VAL A CA 1
ATOM 1039 C C . VAL A 1 136 ? -7.149 -14.125 -15.617 1.00 90.50 136 VAL A C 1
ATOM 1041 O O . VAL A 1 136 ? -7.555 -14.983 -16.396 1.00 90.50 136 VAL A O 1
ATOM 1044 N N . PHE A 1 137 ? -6.299 -13.167 -16.002 1.00 92.38 137 PHE A N 1
ATOM 1045 C CA . PHE A 1 137 ? -5.765 -13.093 -17.362 1.00 92.38 137 PHE A CA 1
ATOM 1046 C C . PHE A 1 137 ? -4.977 -14.353 -17.731 1.00 92.38 137 PHE A C 1
ATOM 1048 O O . PHE A 1 137 ? -5.265 -14.967 -18.753 1.00 92.38 137 PHE A O 1
ATOM 1055 N N . TRP A 1 138 ? -3.999 -14.758 -16.915 1.00 93.25 138 TRP A N 1
ATOM 1056 C CA . TRP A 1 138 ? -3.131 -15.893 -17.244 1.00 93.25 138 TRP A CA 1
ATOM 1057 C C . TRP A 1 138 ? -3.872 -17.230 -17.241 1.00 93.25 138 TRP A C 1
ATOM 1059 O O . TRP A 1 138 ? -3.583 -18.083 -18.077 1.00 93.25 138 TRP A O 1
ATOM 1069 N N . GLU A 1 139 ? -4.864 -17.400 -16.366 1.00 94.81 139 GLU A N 1
ATOM 1070 C CA . GLU A 1 139 ? -5.725 -18.590 -16.354 1.00 94.81 139 GLU A CA 1
ATOM 1071 C C . GLU A 1 139 ? -6.636 -18.680 -17.590 1.00 94.81 139 GLU A C 1
ATOM 1073 O O . GLU A 1 139 ? -7.009 -19.778 -17.999 1.00 94.81 139 GLU A O 1
ATOM 1078 N N . ASN A 1 140 ? -6.964 -17.541 -18.211 1.00 95.69 140 ASN A N 1
ATOM 1079 C CA . ASN A 1 140 ? -7.909 -17.447 -19.329 1.00 95.69 140 ASN A CA 1
ATOM 1080 C C . ASN A 1 140 ? -7.270 -16.893 -20.617 1.00 95.69 140 ASN A C 1
ATOM 1082 O O . ASN A 1 140 ? -7.983 -16.469 -21.528 1.00 95.69 140 ASN A O 1
ATOM 1086 N N . GLN A 1 141 ? -5.934 -16.906 -20.714 1.00 95.94 141 GLN A N 1
ATOM 1087 C CA . GLN A 1 141 ? -5.177 -16.195 -21.752 1.00 95.94 141 GLN A CA 1
ATOM 1088 C C . GLN A 1 141 ? -5.626 -16.569 -23.171 1.00 95.94 141 GLN A C 1
ATOM 1090 O O . GLN A 1 141 ? -5.794 -15.686 -24.005 1.00 95.94 141 GLN A O 1
ATOM 1095 N N . GLY A 1 142 ? -5.817 -17.863 -23.451 1.00 96.06 142 GLY A N 1
ATOM 1096 C CA . GLY A 1 142 ? -6.213 -18.332 -24.784 1.00 96.06 142 GLY A CA 1
ATOM 1097 C C . GLY A 1 142 ? -7.550 -17.740 -25.227 1.00 96.06 142 GLY A C 1
ATOM 1098 O O . GLY A 1 142 ? -7.627 -17.111 -26.276 1.00 96.06 142 GLY A O 1
ATOM 1099 N N . VAL A 1 143 ? -8.575 -17.850 -24.376 1.00 96.19 143 VAL A N 1
ATOM 1100 C CA . VAL A 1 143 ? -9.921 -17.335 -24.671 1.00 96.19 143 VAL A CA 1
ATOM 1101 C C . VAL A 1 143 ? -9.899 -15.814 -24.809 1.00 96.19 143 VAL A C 1
ATOM 1103 O O . VAL A 1 143 ? -10.488 -15.277 -25.743 1.00 96.19 143 VAL A O 1
ATOM 1106 N N . LEU A 1 144 ? -9.183 -15.114 -23.925 1.00 95.12 144 LEU A N 1
ATOM 1107 C CA . LEU A 1 144 ? -9.053 -13.656 -23.982 1.00 95.12 144 LEU A CA 1
ATOM 1108 C C . LEU A 1 144 ? -8.385 -13.182 -25.280 1.00 95.12 144 LEU A C 1
ATOM 1110 O O . LEU A 1 144 ? -8.837 -12.208 -25.866 1.00 95.12 144 LEU A O 1
ATOM 1114 N N . LEU A 1 145 ? -7.337 -13.863 -25.752 1.00 94.44 145 LEU A N 1
ATOM 1115 C CA . LEU A 1 145 ? -6.636 -13.479 -26.984 1.00 94.44 145 LEU A CA 1
ATOM 1116 C C . LEU A 1 145 ? -7.387 -13.868 -28.269 1.00 94.44 145 LEU A C 1
ATOM 1118 O O . LEU A 1 145 ? -7.140 -13.267 -29.312 1.00 94.44 145 LEU A O 1
ATOM 1122 N N . GLU A 1 146 ? -8.278 -14.858 -28.211 1.00 96.06 146 GLU A N 1
ATOM 1123 C CA . GLU A 1 146 ? -9.120 -15.277 -29.343 1.00 96.06 146 GLU A CA 1
ATOM 1124 C C . GLU A 1 146 ? -10.429 -14.476 -29.456 1.00 96.06 146 GLU A C 1
ATOM 1126 O O . GLU A 1 146 ? -11.050 -14.450 -30.520 1.00 96.06 146 GLU A O 1
ATOM 1131 N N . THR A 1 147 ? -10.858 -13.824 -28.372 1.00 95.62 147 THR A N 1
ATOM 1132 C CA . THR A 1 147 ? -12.115 -13.064 -28.314 1.00 95.62 147 THR A CA 1
ATOM 1133 C C . THR A 1 147 ? -11.998 -11.731 -29.053 1.00 95.62 147 THR A C 1
ATOM 1135 O O . THR A 1 147 ? -10.972 -11.054 -29.000 1.00 95.62 147 THR A O 1
ATOM 1138 N N . SER A 1 148 ? -13.067 -11.338 -29.749 1.00 94.56 148 SER A N 1
ATOM 1139 C CA . SER A 1 148 ? -13.107 -10.078 -30.492 1.00 94.56 148 SER A CA 1
ATOM 1140 C C . SER A 1 148 ? -13.097 -8.861 -29.556 1.00 94.56 148 SER A C 1
ATOM 1142 O O . SER A 1 148 ? -13.630 -8.915 -28.449 1.00 94.56 148 SER A O 1
ATOM 1144 N N . GLU A 1 149 ? -12.547 -7.728 -30.011 1.00 89.00 149 GLU A N 1
ATOM 1145 C CA . GLU A 1 149 ? -12.483 -6.500 -29.199 1.00 89.00 149 GLU A CA 1
ATOM 1146 C C . GLU A 1 149 ? -13.856 -6.028 -28.693 1.00 89.00 149 GLU A C 1
ATOM 1148 O O . GLU A 1 149 ? -13.944 -5.479 -27.596 1.00 89.00 149 GLU A O 1
ATOM 1153 N N . SER A 1 150 ? -14.931 -6.258 -29.458 1.00 92.31 150 SER A N 1
ATOM 1154 C CA . SER A 1 150 ? -16.292 -5.877 -29.060 1.00 92.31 150 SER A CA 1
ATOM 1155 C C . SER A 1 150 ? -16.869 -6.750 -27.949 1.00 92.31 150 SER A C 1
ATOM 1157 O O . SER A 1 150 ? -17.676 -6.254 -27.169 1.00 92.31 150 SER A O 1
ATOM 1159 N N . ASP A 1 151 ? -16.452 -8.015 -27.865 1.00 92.88 151 ASP A N 1
ATOM 1160 C CA . ASP A 1 151 ? -16.987 -8.989 -26.902 1.00 92.88 151 ASP A CA 1
ATOM 1161 C C . ASP A 1 151 ? -16.118 -9.092 -25.633 1.00 92.88 151 ASP A C 1
ATOM 1163 O O . ASP A 1 151 ? -16.541 -9.651 -24.618 1.00 92.88 151 ASP A O 1
ATOM 1167 N N . LEU A 1 152 ? -14.897 -8.543 -25.671 1.00 91.81 152 LEU A N 1
ATOM 1168 C CA . LEU A 1 152 ? -13.948 -8.568 -24.556 1.00 91.81 152 LEU A CA 1
ATOM 1169 C C . LEU A 1 152 ? -14.503 -7.989 -23.243 1.00 91.81 152 LEU A C 1
ATOM 1171 O O . LEU A 1 152 ? -14.295 -8.633 -22.213 1.00 91.81 152 LEU A O 1
ATOM 1175 N N . PRO A 1 153 ? -15.194 -6.828 -23.213 1.00 92.31 153 PRO A N 1
ATOM 1176 C CA . PRO A 1 153 ? -15.691 -6.265 -21.957 1.00 92.31 153 PRO A CA 1
ATOM 1177 C C . PRO A 1 153 ? -16.646 -7.205 -21.208 1.00 92.31 153 PRO A C 1
ATOM 1179 O O . PRO A 1 153 ? -16.494 -7.397 -20.000 1.00 92.31 153 PRO A O 1
ATOM 1182 N N . ASP A 1 154 ? -17.577 -7.836 -21.927 1.00 92.69 154 ASP A N 1
ATOM 1183 C CA . ASP A 1 154 ? -18.566 -8.751 -21.347 1.00 92.69 154 ASP A CA 1
ATOM 1184 C C . ASP A 1 154 ? -17.905 -10.049 -20.864 1.00 92.69 154 ASP A C 1
ATOM 1186 O O . ASP A 1 154 ? -18.189 -10.524 -19.760 1.00 92.69 154 ASP A O 1
ATOM 1190 N N . LEU A 1 155 ? -16.968 -10.597 -21.650 1.00 94.44 155 LEU A N 1
ATOM 1191 C CA . LEU A 1 155 ? -16.184 -11.765 -21.246 1.00 94.44 155 LEU A CA 1
ATOM 1192 C C . LEU A 1 155 ? -15.369 -11.478 -19.981 1.00 94.44 155 LEU A C 1
ATOM 1194 O O . LEU A 1 155 ? -15.370 -12.285 -19.052 1.00 94.44 155 LEU A O 1
ATOM 1198 N N . ILE A 1 156 ? -14.676 -10.338 -19.925 1.00 93.19 156 ILE A N 1
ATOM 1199 C CA . ILE A 1 156 ? -13.888 -9.952 -18.751 1.00 93.19 156 ILE A CA 1
ATOM 1200 C C . ILE A 1 156 ? -14.793 -9.849 -17.523 1.00 93.19 156 ILE A C 1
ATOM 1202 O O . ILE A 1 156 ? -14.438 -10.376 -16.468 1.00 93.19 156 ILE A O 1
ATOM 1206 N N . GLN A 1 157 ? -15.966 -9.225 -17.649 1.00 90.94 157 GLN A N 1
ATOM 1207 C CA . GLN A 1 157 ? -16.908 -9.099 -16.539 1.00 90.94 157 GLN A CA 1
ATOM 1208 C C . GLN A 1 157 ? -17.369 -10.469 -16.016 1.00 90.94 157 GLN A C 1
ATOM 1210 O O . GLN A 1 157 ? -17.395 -10.685 -14.800 1.00 90.94 157 GLN A O 1
ATOM 1215 N N . ASP A 1 158 ? -17.682 -11.409 -16.910 1.00 92.81 158 ASP A N 1
ATOM 1216 C CA . ASP A 1 158 ? -18.046 -12.782 -16.547 1.00 92.81 158 ASP A CA 1
ATOM 1217 C C . ASP A 1 158 ? -16.881 -13.509 -15.852 1.00 92.81 158 ASP A C 1
ATOM 1219 O O . ASP A 1 158 ? -17.061 -14.039 -14.753 1.00 92.81 158 ASP A O 1
ATOM 1223 N N . LEU A 1 159 ? -15.667 -13.456 -16.410 1.00 92.94 159 LEU A N 1
ATOM 1224 C CA . LEU A 1 159 ? -14.476 -14.078 -15.817 1.00 92.94 159 LEU A CA 1
ATOM 1225 C C . LEU A 1 159 ? -14.156 -13.526 -14.424 1.00 92.94 159 LEU A C 1
ATOM 1227 O O . LEU A 1 159 ? -13.909 -14.296 -13.496 1.00 92.94 159 LEU A O 1
ATOM 1231 N N . VAL A 1 160 ? -14.200 -12.203 -14.261 1.00 89.12 160 VAL A N 1
ATOM 1232 C CA . VAL A 1 160 ? -13.958 -11.543 -12.971 1.00 89.12 160 VAL A CA 1
ATOM 1233 C C . VAL A 1 160 ? -15.026 -11.946 -11.956 1.00 89.12 160 VAL A C 1
ATOM 1235 O O . VAL A 1 160 ? -14.684 -12.288 -10.827 1.00 89.12 160 VAL A O 1
ATOM 1238 N N . SER A 1 161 ? -16.301 -11.997 -12.355 1.00 85.69 161 SER A N 1
ATOM 1239 C CA . SER A 1 161 ? -17.392 -12.403 -11.458 1.00 85.69 161 SER A CA 1
ATOM 1240 C C . SER A 1 161 ? -17.285 -13.857 -10.982 1.00 85.69 161 SER A C 1
ATOM 1242 O O . SER A 1 161 ? -17.675 -14.168 -9.858 1.00 85.69 161 SER A O 1
ATOM 1244 N N . ARG A 1 162 ? -16.728 -14.748 -11.814 1.00 84.38 162 ARG A N 1
ATOM 1245 C CA . ARG A 1 162 ? -16.473 -16.156 -11.467 1.00 84.38 162 ARG A CA 1
ATOM 1246 C C . ARG A 1 162 ? -15.247 -16.329 -10.579 1.00 84.38 162 ARG A C 1
ATOM 1248 O O . ARG A 1 162 ? -15.210 -17.258 -9.777 1.00 84.38 162 ARG A O 1
ATOM 1255 N N . ALA A 1 163 ? -14.247 -15.470 -10.760 1.00 79.50 163 ALA A N 1
ATOM 1256 C CA . ALA A 1 163 ? -13.016 -15.478 -9.982 1.00 79.50 163 ALA A CA 1
ATOM 1257 C C . ALA A 1 163 ? -13.172 -14.812 -8.607 1.00 79.50 163 ALA A C 1
ATOM 1259 O O . ALA A 1 163 ? -12.334 -15.029 -7.731 1.00 79.50 163 ALA A O 1
ATOM 1260 N N . ASP A 1 164 ? -14.223 -14.011 -8.408 1.00 65.69 164 ASP A N 1
ATOM 1261 C CA . ASP A 1 164 ? -14.480 -13.341 -7.139 1.00 65.69 164 ASP A CA 1
ATOM 1262 C C . ASP A 1 164 ? -14.758 -14.393 -6.042 1.00 65.69 164 ASP A C 1
ATOM 1264 O O . ASP A 1 164 ? -15.712 -15.175 -6.141 1.00 65.69 164 ASP A O 1
ATOM 1268 N N . PRO A 1 165 ? -13.924 -14.481 -4.991 1.00 55.62 165 PRO A N 1
ATOM 1269 C CA . PRO A 1 165 ? -14.090 -15.491 -3.957 1.00 55.62 165 PRO A CA 1
ATOM 1270 C C . PRO A 1 165 ? -15.415 -15.296 -3.210 1.00 55.62 165 PRO A C 1
ATOM 1272 O O . PRO A 1 165 ? -15.867 -14.175 -2.967 1.00 55.62 165 PRO A O 1
ATOM 1275 N N . ALA A 1 166 ? -16.023 -16.413 -2.798 1.00 49.41 166 ALA A N 1
ATOM 1276 C CA . ALA A 1 166 ? -17.302 -16.426 -2.096 1.00 49.41 166 ALA A CA 1
ATOM 1277 C C . ALA A 1 166 ? -17.336 -15.436 -0.904 1.00 49.41 166 ALA A C 1
ATOM 1279 O O . ALA A 1 166 ? -16.342 -15.303 -0.173 1.00 49.41 166 ALA A O 1
ATOM 1280 N N . PRO A 1 167 ? -18.481 -14.765 -0.656 1.00 43.69 167 PRO A N 1
ATOM 1281 C CA . PRO A 1 167 ? -18.632 -13.807 0.437 1.00 43.69 167 PRO A CA 1
ATOM 1282 C C . PRO A 1 167 ? -18.345 -14.484 1.787 1.00 43.69 167 PRO A C 1
ATOM 1284 O O . PRO A 1 167 ? -19.115 -15.312 2.264 1.00 43.69 167 PRO A O 1
ATOM 1287 N N . GLY A 1 168 ? -17.196 -14.149 2.380 1.00 45.47 168 GLY A N 1
ATOM 1288 C CA . GLY A 1 168 ? -16.701 -14.723 3.639 1.00 45.47 168 GLY A CA 1
ATOM 1289 C C . GLY A 1 168 ? -15.184 -14.951 3.680 1.00 45.47 168 GLY A C 1
ATOM 1290 O O . GLY A 1 168 ? -14.601 -14.900 4.760 1.00 45.47 168 GLY A O 1
ATOM 1291 N N . ILE A 1 169 ? -14.528 -15.117 2.523 1.00 53.44 169 ILE A N 1
ATOM 1292 C CA . ILE A 1 169 ? -13.070 -15.369 2.425 1.00 53.44 169 ILE A CA 1
ATOM 1293 C C . ILE A 1 169 ? -12.245 -14.061 2.369 1.00 53.44 169 ILE A C 1
ATOM 1295 O O . ILE A 1 169 ? -11.037 -14.061 2.578 1.00 53.44 169 ILE A O 1
ATOM 1299 N N . ASN A 1 170 ? -12.890 -12.904 2.198 1.00 72.88 170 ASN A N 1
ATOM 1300 C CA . ASN A 1 170 ? -12.216 -11.615 1.969 1.00 72.88 170 ASN A CA 1
ATOM 1301 C C . ASN A 1 170 ? -11.705 -10.891 3.231 1.00 72.88 170 ASN A C 1
ATOM 1303 O O . ASN A 1 170 ? -11.447 -9.686 3.186 1.00 72.88 170 ASN A O 1
ATOM 1307 N N . ARG A 1 171 ? -11.553 -11.591 4.363 1.00 86.69 171 ARG A N 1
ATOM 1308 C CA . ARG A 1 171 ? -10.908 -11.031 5.563 1.00 86.69 171 ARG A CA 1
ATOM 1309 C C . ARG A 1 171 ? -9.410 -11.267 5.479 1.00 86.69 171 ARG A C 1
ATOM 1311 O O . ARG A 1 171 ? -8.953 -12.404 5.531 1.00 86.69 171 ARG A O 1
ATOM 1318 N N . ARG A 1 172 ? -8.642 -10.188 5.383 1.00 91.25 172 ARG A N 1
ATOM 1319 C CA . ARG A 1 172 ? -7.186 -10.254 5.231 1.00 91.25 172 ARG A CA 1
ATOM 1320 C C . ARG A 1 172 ? -6.525 -9.811 6.521 1.00 91.25 172 ARG A C 1
ATOM 1322 O O . ARG A 1 172 ? -6.782 -8.705 6.991 1.00 91.25 172 ARG A O 1
ATOM 1329 N N . CYS A 1 173 ? -5.729 -10.698 7.109 1.00 94.44 173 CYS A N 1
ATOM 1330 C CA . CYS A 1 173 ? -4.972 -10.401 8.319 1.00 94.44 173 CYS A CA 1
ATOM 1331 C C . CYS A 1 173 ? -3.850 -9.415 7.992 1.00 94.44 173 CYS A C 1
ATOM 1333 O O . CYS A 1 173 ? -3.200 -9.544 6.955 1.00 94.44 173 CYS A O 1
ATOM 1335 N N . VAL A 1 174 ? -3.613 -8.447 8.872 1.00 95.38 174 VAL A N 1
ATOM 1336 C CA . VAL A 1 174 ? -2.489 -7.521 8.732 1.00 95.38 174 VAL A CA 1
ATOM 1337 C C . VAL A 1 174 ? -1.277 -8.099 9.453 1.00 95.38 174 VAL A C 1
ATOM 1339 O O . VAL A 1 174 ? -1.125 -7.907 10.657 1.00 95.38 174 VAL A O 1
ATOM 1342 N N . SER A 1 175 ? -0.409 -8.819 8.749 1.00 92.50 175 SER A N 1
ATOM 1343 C CA . SER A 1 175 ? 0.827 -9.343 9.338 1.00 92.50 175 SER A CA 1
ATOM 1344 C C . SER A 1 175 ? 1.765 -8.204 9.771 1.00 92.50 175 SER A C 1
ATOM 1346 O O . SER A 1 175 ? 1.787 -7.162 9.114 1.00 92.50 175 SER A O 1
ATOM 1348 N N . PRO A 1 176 ? 2.546 -8.364 10.856 1.00 92.75 176 PRO A N 1
ATOM 1349 C CA . PRO A 1 176 ? 2.709 -9.546 11.707 1.00 92.75 176 PRO A CA 1
ATOM 1350 C C . PRO A 1 176 ? 1.609 -9.750 12.763 1.00 92.75 176 PRO A C 1
ATOM 1352 O O . PRO A 1 176 ? 1.698 -10.696 13.538 1.00 92.75 176 PRO A O 1
ATOM 1355 N N . THR A 1 177 ? 0.561 -8.919 12.810 1.00 94.81 177 THR A N 1
ATOM 1356 C CA . THR A 1 177 ? -0.539 -9.169 13.755 1.00 94.81 177 THR A CA 1
ATOM 1357 C C . THR A 1 177 ? -1.249 -10.486 13.433 1.00 94.81 177 THR A C 1
ATOM 1359 O O . THR A 1 177 ? -1.301 -10.917 12.277 1.00 94.81 177 THR A O 1
ATOM 1362 N N . SER A 1 178 ? -1.833 -11.099 14.460 1.00 93.56 178 SER A N 1
ATOM 1363 C CA . SER A 1 178 ? -2.652 -12.312 14.349 1.00 93.56 178 SER A CA 1
ATOM 1364 C C . SER A 1 178 ? -4.148 -12.053 14.543 1.00 93.56 178 SER A C 1
ATOM 1366 O O . SER A 1 178 ? -4.951 -12.966 14.374 1.00 93.56 178 SER A O 1
ATOM 1368 N N . CYS A 1 179 ? -4.530 -10.826 14.913 1.00 94.00 179 CYS A N 1
ATOM 1369 C CA . CYS A 1 179 ? -5.892 -10.500 15.328 1.00 94.00 179 CYS A CA 1
ATOM 1370 C C . CYS A 1 179 ? -6.499 -9.281 14.623 1.00 94.00 179 CYS A C 1
ATOM 1372 O O . CYS A 1 179 ? -7.687 -9.034 14.814 1.00 94.00 179 CYS A O 1
ATOM 1374 N N . LEU A 1 180 ? -5.752 -8.522 13.810 1.00 96.38 180 LEU A N 1
ATOM 1375 C CA . LEU A 1 180 ? -6.294 -7.382 13.065 1.00 96.38 180 LEU A CA 1
ATOM 1376 C C . LEU A 1 180 ? -6.548 -7.761 11.605 1.00 96.38 180 LEU A C 1
ATOM 1378 O O . LEU A 1 180 ? -5.630 -8.136 10.877 1.00 96.38 180 LEU A O 1
ATOM 1382 N N . TYR A 1 181 ? -7.789 -7.590 11.162 1.00 95.50 181 TYR A N 1
ATOM 1383 C CA . TYR A 1 181 ? -8.239 -7.945 9.823 1.00 95.50 181 TYR A CA 1
ATOM 1384 C C . TYR A 1 181 ? -8.878 -6.755 9.111 1.00 95.50 181 TYR A C 1
ATOM 1386 O O . TYR A 1 181 ? -9.598 -5.958 9.719 1.00 95.50 181 TYR A O 1
ATOM 1394 N N . ILE A 1 182 ? -8.668 -6.677 7.799 1.00 95.62 182 ILE A N 1
ATOM 1395 C CA . ILE A 1 182 ? -9.328 -5.723 6.904 1.00 95.62 182 ILE A CA 1
ATOM 1396 C C . ILE A 1 182 ? -10.227 -6.484 5.933 1.00 95.62 182 ILE A C 1
ATOM 1398 O O . ILE A 1 182 ? -9.831 -7.520 5.395 1.00 95.62 182 ILE A O 1
ATOM 1402 N N . ALA A 1 183 ? -11.433 -5.966 5.697 1.00 93.50 183 ALA A N 1
ATOM 1403 C CA . ALA A 1 183 ? -12.403 -6.583 4.796 1.00 93.50 183 ALA A CA 1
ATOM 1404 C C . ALA A 1 183 ? -13.291 -5.551 4.073 1.00 93.50 183 ALA A C 1
ATOM 1406 O O . ALA A 1 183 ? -13.445 -4.419 4.545 1.00 93.50 183 ALA A O 1
ATOM 1407 N N . PRO A 1 184 ? -13.922 -5.913 2.943 1.00 92.31 184 PRO A N 1
ATOM 1408 C CA . PRO A 1 184 ? -15.099 -5.203 2.458 1.00 92.31 184 PRO A CA 1
ATOM 1409 C C . PRO A 1 184 ? -16.305 -5.464 3.380 1.00 92.31 184 PRO A C 1
ATOM 1411 O O . PRO A 1 184 ? -16.411 -6.531 3.988 1.00 92.31 184 PRO A O 1
ATOM 1414 N N . ILE A 1 185 ? -17.246 -4.518 3.476 1.00 92.00 185 ILE A N 1
ATOM 1415 C CA . ILE A 1 185 ? -18.458 -4.651 4.317 1.00 92.00 185 ILE A CA 1
ATOM 1416 C C . ILE A 1 185 ? -19.262 -5.903 3.948 1.00 92.00 185 ILE A C 1
ATOM 1418 O O . ILE A 1 185 ? -19.775 -6.579 4.838 1.00 92.00 185 ILE A O 1
ATOM 1422 N N . SER A 1 186 ? -19.339 -6.237 2.657 1.00 88.44 186 SER A N 1
ATOM 1423 C CA . SER A 1 186 ? -20.044 -7.424 2.154 1.00 88.44 186 SER A CA 1
ATOM 1424 C C . SER A 1 186 ? -19.504 -8.746 2.713 1.00 88.44 186 SER A C 1
ATOM 1426 O O . SER A 1 186 ? -20.233 -9.733 2.737 1.00 88.44 186 SER A O 1
ATOM 1428 N N . ALA A 1 187 ? -18.259 -8.771 3.200 1.00 86.31 187 ALA A N 1
ATOM 1429 C CA . ALA A 1 187 ? -17.625 -9.953 3.778 1.00 86.31 187 ALA A CA 1
ATOM 1430 C C . ALA A 1 187 ? -17.782 -10.065 5.307 1.00 86.31 187 ALA A C 1
ATOM 1432 O O . ALA A 1 187 ? -17.271 -11.014 5.905 1.00 86.31 187 ALA A O 1
ATOM 1433 N N . VAL A 1 188 ? -18.462 -9.115 5.963 1.00 87.25 188 VAL A N 1
ATOM 1434 C CA . VAL A 1 188 ? -18.676 -9.131 7.419 1.00 87.25 188 VAL A CA 1
ATOM 1435 C C . VAL A 1 188 ? -20.101 -9.574 7.737 1.00 87.25 188 VAL A C 1
ATOM 1437 O O . VAL A 1 188 ? -21.063 -8.836 7.525 1.00 87.25 188 VAL A O 1
ATOM 1440 N N . THR A 1 189 ? -20.248 -10.779 8.289 1.00 79.81 189 THR A N 1
ATOM 1441 C CA . THR A 1 189 ? -21.559 -11.313 8.696 1.00 79.81 189 THR A CA 1
ATOM 1442 C C . THR A 1 189 ? -21.937 -10.880 10.117 1.00 79.81 189 THR A C 1
ATOM 1444 O O . THR A 1 189 ? -21.108 -10.420 10.897 1.00 79.81 189 THR A O 1
ATOM 1447 N N . ALA A 1 190 ? -23.214 -11.006 10.485 1.00 69.62 190 ALA A N 1
ATOM 1448 C CA . ALA A 1 190 ? -23.686 -10.668 11.832 1.00 69.62 190 ALA A CA 1
ATOM 1449 C C . ALA A 1 190 ? -23.338 -11.729 12.902 1.00 69.62 190 ALA A C 1
ATOM 1451 O O . ALA A 1 190 ? -23.603 -11.502 14.080 1.00 69.62 190 ALA A O 1
ATOM 1452 N N . SER A 1 191 ? -22.784 -12.884 12.508 1.00 62.94 191 SER A N 1
ATOM 1453 C CA . SER A 1 191 ? -22.676 -14.077 13.361 1.00 62.94 191 SER A CA 1
ATOM 1454 C C . SER A 1 191 ? -21.281 -14.331 13.947 1.00 62.94 191 SER A C 1
ATOM 1456 O O . SER A 1 191 ? -21.084 -15.381 14.563 1.00 62.94 191 SER A O 1
ATOM 1458 N N . ASP A 1 192 ? -20.321 -13.414 13.804 1.00 65.75 192 ASP A N 1
ATOM 1459 C CA . ASP A 1 192 ? -19.006 -13.580 14.433 1.00 65.75 192 ASP A CA 1
ATOM 1460 C C . ASP A 1 192 ? -19.107 -13.327 15.944 1.00 65.75 192 ASP A C 1
ATOM 1462 O O . ASP A 1 192 ? -18.871 -12.227 16.450 1.00 65.75 192 ASP A O 1
ATOM 1466 N N . LYS A 1 193 ? -19.515 -14.359 16.684 1.00 65.44 193 LYS A N 1
ATOM 1467 C CA . LYS A 1 193 ? -19.334 -14.392 18.133 1.00 65.44 193 LYS A CA 1
ATOM 1468 C C . LYS A 1 193 ? -17.816 -14.395 18.365 1.00 65.44 193 LYS A C 1
ATOM 1470 O O . LYS A 1 193 ? -17.106 -15.128 17.691 1.00 65.44 193 LYS A O 1
ATOM 1475 N N . ASP A 1 194 ? -17.335 -13.516 19.239 1.00 78.38 194 ASP A N 1
ATOM 1476 C CA . ASP A 1 194 ? -15.918 -13.382 19.634 1.00 78.38 194 ASP A CA 1
ATOM 1477 C C . ASP A 1 194 ? -14.995 -12.569 18.703 1.00 78.38 194 ASP A C 1
ATOM 1479 O O . ASP A 1 194 ? -13.773 -12.588 18.874 1.00 78.38 194 ASP A O 1
ATOM 1483 N N . VAL A 1 195 ? -15.564 -11.782 17.781 1.00 90.62 195 VAL A N 1
ATOM 1484 C CA . VAL A 1 195 ? -14.821 -10.807 16.961 1.00 90.62 195 VAL A CA 1
ATOM 1485 C C . VAL A 1 195 ? -15.469 -9.426 17.054 1.00 90.62 195 VAL A C 1
ATOM 1487 O O . VAL A 1 195 ? -16.677 -9.279 16.854 1.00 90.62 195 VAL A O 1
ATOM 1490 N N . LEU A 1 196 ? -14.673 -8.385 17.308 1.00 95.06 196 LEU A N 1
ATOM 1491 C CA . LEU A 1 196 ? -15.137 -7.002 17.191 1.00 95.06 196 LEU A CA 1
ATOM 1492 C C . LEU A 1 196 ? -15.173 -6.590 15.721 1.00 95.06 196 LEU A C 1
ATOM 1494 O O . LEU A 1 196 ? -14.141 -6.533 15.059 1.00 95.06 196 LEU A O 1
ATOM 1498 N N . SER A 1 197 ? -16.355 -6.231 15.231 1.00 95.44 197 SER A N 1
ATOM 1499 C CA . SER A 1 197 ? -16.548 -5.707 13.880 1.00 95.44 197 SER A CA 1
ATOM 1500 C C . SER A 1 197 ? -16.741 -4.191 13.901 1.00 95.44 197 SER A C 1
ATOM 1502 O O . SER A 1 197 ? -17.673 -3.692 14.534 1.00 95.44 197 SER A O 1
ATOM 1504 N N . VAL A 1 198 ? -15.896 -3.457 13.178 1.00 97.31 198 VAL A N 1
ATOM 1505 C CA . VAL A 1 198 ? -16.015 -2.008 12.959 1.00 97.31 198 VAL A CA 1
ATOM 1506 C C . VAL A 1 198 ? -16.321 -1.753 11.489 1.00 97.31 198 VAL A C 1
ATOM 1508 O O . VAL A 1 198 ? -15.443 -1.864 10.635 1.00 97.31 198 VAL A O 1
ATOM 1511 N N . LEU A 1 199 ? -17.571 -1.410 11.186 1.00 96.88 199 LEU A N 1
ATOM 1512 C CA . LEU A 1 199 ? -18.037 -1.138 9.830 1.00 96.88 199 LEU A CA 1
ATOM 1513 C C . LEU A 1 199 ? -18.074 0.373 9.593 1.00 96.88 199 LEU A C 1
ATOM 1515 O O . LEU A 1 199 ? -18.801 1.101 10.265 1.00 96.88 199 LEU A O 1
ATOM 1519 N N . LEU A 1 200 ? -17.309 0.836 8.612 1.00 97.31 200 LEU A N 1
ATOM 1520 C CA . LEU A 1 200 ? -17.201 2.228 8.189 1.00 97.31 200 LEU A CA 1
ATOM 1521 C C . LEU A 1 200 ? -18.143 2.450 7.007 1.00 97.31 200 LEU A C 1
ATOM 1523 O O . LEU A 1 200 ? -17.825 2.102 5.867 1.00 97.31 200 LEU A O 1
ATOM 1527 N N . LEU A 1 201 ? -19.333 2.974 7.294 1.00 96.06 201 LEU A N 1
ATOM 1528 C CA . LEU A 1 201 ? -20.430 3.012 6.338 1.00 96.06 201 LEU A CA 1
ATOM 1529 C C . LEU A 1 201 ? -20.341 4.225 5.392 1.00 96.06 201 LEU A C 1
ATOM 1531 O O . LEU A 1 201 ? -20.029 5.336 5.836 1.00 96.06 201 LEU A O 1
ATOM 1535 N N . PRO A 1 202 ? -20.736 4.050 4.116 1.00 93.50 202 PRO A N 1
ATOM 1536 C CA . PRO A 1 202 ? -20.769 5.114 3.107 1.00 93.50 202 PRO A CA 1
ATOM 1537 C C . PRO A 1 202 ? -21.850 6.192 3.327 1.00 93.50 202 PRO A C 1
ATOM 1539 O O . PRO A 1 202 ? -21.993 7.118 2.536 1.00 93.50 202 PRO A O 1
ATOM 1542 N N . LYS A 1 203 ? -22.618 6.116 4.415 1.00 94.38 203 LYS A N 1
ATOM 1543 C CA . LYS A 1 203 ? -23.640 7.101 4.798 1.00 94.38 203 LYS A CA 1
ATOM 1544 C C . LYS A 1 203 ? -23.229 7.796 6.084 1.00 94.38 203 LYS A C 1
ATOM 1546 O O . LYS A 1 203 ? -22.626 7.158 6.933 1.00 94.38 203 LYS A O 1
ATOM 1551 N N . VAL A 1 204 ? -23.578 9.067 6.252 1.00 96.25 204 VAL A N 1
ATOM 1552 C CA . VAL A 1 204 ? -23.336 9.775 7.518 1.00 96.25 204 VAL A CA 1
ATOM 1553 C C . VAL A 1 204 ? -24.390 9.346 8.540 1.00 96.25 204 VAL A C 1
ATOM 1555 O O . VAL A 1 204 ? -25.581 9.356 8.228 1.00 96.25 204 VAL A O 1
ATOM 1558 N N . THR A 1 205 ? -23.970 8.961 9.745 1.00 95.94 205 THR A N 1
ATOM 1559 C CA . THR A 1 205 ? -24.880 8.630 10.856 1.00 95.94 205 THR A CA 1
ATOM 1560 C C . THR A 1 205 ? -24.435 9.317 12.138 1.00 95.94 205 THR A C 1
ATOM 1562 O O . THR A 1 205 ? -23.251 9.588 12.318 1.00 95.94 205 THR A O 1
ATOM 1565 N N . ASP A 1 206 ? -25.380 9.556 13.042 1.00 94.94 206 ASP A N 1
ATOM 1566 C CA . ASP A 1 206 ? -25.109 10.173 14.340 1.00 94.94 206 ASP A CA 1
ATOM 1567 C C . ASP A 1 206 ? -24.269 9.255 15.247 1.00 94.94 206 ASP A C 1
ATOM 1569 O O . ASP A 1 206 ? -24.509 8.042 15.286 1.00 94.94 206 ASP A O 1
ATOM 1573 N N . GLU A 1 207 ? -23.311 9.832 15.980 1.00 94.31 207 GLU A N 1
ATOM 1574 C CA . GLU A 1 207 ? -22.398 9.116 16.886 1.00 94.31 207 GLU A CA 1
ATOM 1575 C C . GLU A 1 207 ? -23.141 8.294 17.946 1.00 94.31 207 GLU A C 1
ATOM 1577 O O . GLU A 1 207 ? -22.751 7.160 18.238 1.00 94.31 207 GLU A O 1
ATOM 1582 N N . SER A 1 208 ? -24.281 8.793 18.437 1.00 94.75 208 SER A N 1
ATOM 1583 C 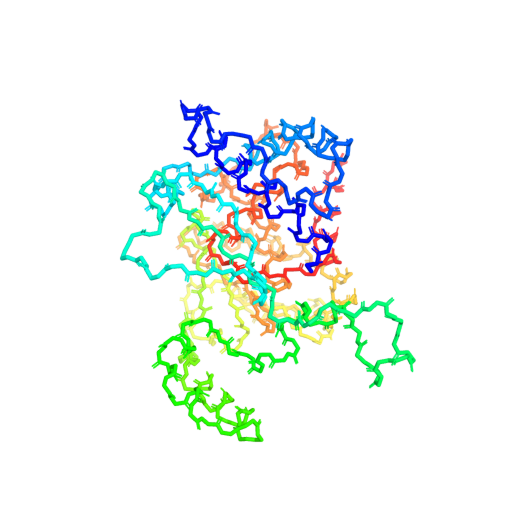CA . SER A 1 208 ? -25.128 8.080 19.406 1.00 94.75 208 SER A CA 1
ATOM 1584 C C . SER A 1 208 ? -25.648 6.734 18.889 1.00 94.75 208 SER A C 1
ATOM 1586 O O . SER A 1 208 ? -26.024 5.864 19.673 1.00 94.75 208 SER A O 1
ATOM 1588 N N . THR A 1 209 ? -25.649 6.536 17.568 1.00 95.56 209 THR A N 1
ATOM 1589 C CA . THR A 1 209 ? -26.155 5.322 16.917 1.00 95.56 209 THR A CA 1
ATOM 1590 C C . THR A 1 209 ? -25.059 4.338 16.515 1.00 95.56 209 THR A C 1
ATOM 1592 O O . THR A 1 209 ? -25.389 3.257 16.015 1.00 95.56 209 THR A O 1
ATOM 1595 N N . TRP A 1 210 ? -23.778 4.685 16.691 1.00 97.38 210 TRP A N 1
ATOM 1596 C CA . TRP A 1 210 ? -22.664 3.887 16.166 1.00 97.38 210 TRP A CA 1
ATOM 1597 C C . TRP A 1 210 ? -22.477 2.553 16.888 1.00 97.38 210 TRP A C 1
ATOM 1599 O O . TRP A 1 210 ? -22.091 1.570 16.258 1.00 97.38 210 TRP A O 1
ATOM 1609 N N . VAL A 1 211 ? -22.776 2.476 18.186 1.00 96.75 211 VAL A N 1
ATOM 1610 C CA . VAL A 1 211 ? -22.694 1.215 18.938 1.00 96.75 211 VAL A CA 1
ATOM 1611 C C . VAL A 1 211 ? -23.952 0.389 18.686 1.00 96.75 211 VAL A C 1
ATOM 1613 O O . VAL A 1 211 ? -25.043 0.780 19.095 1.00 96.75 211 VAL A O 1
ATOM 1616 N N . LYS A 1 212 ? -23.811 -0.770 18.034 1.00 94.56 212 LYS A N 1
ATOM 1617 C CA . LYS A 1 212 ? -24.913 -1.740 17.872 1.00 94.56 212 LYS A CA 1
ATOM 1618 C C . LYS A 1 212 ? -24.877 -2.821 18.943 1.00 94.56 212 LYS A C 1
ATOM 1620 O O . LYS A 1 212 ? -25.918 -3.272 19.409 1.00 94.56 212 LYS A O 1
ATOM 1625 N N . SER A 1 213 ? -23.677 -3.219 19.343 1.00 92.50 213 SER A N 1
ATOM 1626 C CA . SER A 1 213 ? -23.417 -4.117 20.465 1.00 92.50 213 SER A CA 1
ATOM 1627 C C . SER A 1 213 ? -21.987 -3.897 20.964 1.00 92.50 213 SER A C 1
ATOM 1629 O O . SER A 1 213 ? -21.228 -3.113 20.394 1.00 92.50 213 SER A O 1
ATOM 1631 N N . PHE A 1 214 ? -21.579 -4.616 22.011 1.00 90.44 214 PHE A N 1
ATOM 1632 C CA . PHE A 1 214 ? -20.192 -4.568 22.475 1.00 90.44 214 PHE A CA 1
ATOM 1633 C C . PHE A 1 214 ? -19.185 -5.033 21.405 1.00 90.44 214 PHE A C 1
ATOM 1635 O O . PHE A 1 214 ? -18.088 -4.487 21.318 1.00 90.44 214 PHE A O 1
ATOM 1642 N N . THR A 1 215 ? -19.590 -5.976 20.550 1.00 93.12 215 THR A N 1
ATOM 1643 C CA . THR A 1 215 ? -18.796 -6.558 19.456 1.00 93.12 215 THR A CA 1
ATOM 1644 C C . THR A 1 215 ? -19.062 -5.913 18.093 1.00 93.12 215 THR A C 1
ATOM 1646 O O . THR A 1 215 ? -18.518 -6.374 17.091 1.00 93.12 215 THR A O 1
ATOM 1649 N N . ARG A 1 216 ? -19.896 -4.865 18.001 1.00 94.50 216 ARG A N 1
ATOM 1650 C CA . ARG A 1 216 ? -20.274 -4.285 16.705 1.00 94.50 216 ARG A CA 1
ATOM 1651 C C . ARG A 1 216 ? -20.423 -2.770 16.741 1.00 94.50 216 ARG A C 1
ATOM 1653 O O . ARG A 1 216 ? -21.323 -2.234 17.393 1.00 94.50 216 ARG A O 1
ATOM 1660 N N . LEU A 1 217 ? -19.583 -2.110 15.947 1.00 96.69 217 LEU A N 1
ATOM 1661 C CA . LEU A 1 217 ? -19.666 -0.693 15.620 1.00 96.69 217 LEU A CA 1
ATOM 1662 C C . LEU A 1 217 ? -20.056 -0.499 14.156 1.00 96.69 217 LEU A C 1
ATOM 1664 O O . LEU A 1 217 ? -19.498 -1.131 13.261 1.00 96.69 217 LEU A O 1
ATOM 1668 N N . GLU A 1 218 ? -20.975 0.426 13.917 1.00 97.00 218 GLU A N 1
ATOM 1669 C CA . GLU A 1 218 ? -21.393 0.872 12.591 1.00 97.00 218 GLU A CA 1
ATOM 1670 C C . GLU A 1 218 ? -21.252 2.394 12.514 1.00 97.00 218 GLU A C 1
ATOM 1672 O O . GLU A 1 218 ? -22.144 3.146 12.908 1.00 97.00 218 GLU A O 1
ATOM 1677 N N . VAL A 1 219 ? -20.096 2.845 12.033 1.00 97.75 219 VAL A N 1
ATOM 1678 C CA . VAL A 1 219 ? -19.689 4.251 12.006 1.00 97.75 219 VAL A CA 1
ATOM 1679 C C . VAL A 1 219 ? -20.009 4.836 10.640 1.00 97.75 219 VAL A C 1
ATOM 1681 O O . VAL A 1 219 ? -19.362 4.515 9.642 1.00 97.75 219 VAL A O 1
ATOM 1684 N N . GLY A 1 220 ? -21.015 5.700 10.579 1.00 96.88 220 GLY A N 1
ATOM 1685 C CA . GLY A 1 220 ? -21.410 6.356 9.343 1.00 96.88 220 GLY A CA 1
ATOM 1686 C C . GLY A 1 220 ? -20.546 7.562 8.998 1.00 96.88 220 GLY A C 1
ATOM 1687 O O . GLY A 1 220 ? -20.782 8.654 9.512 1.00 96.88 220 GLY A O 1
ATOM 1688 N N . LEU A 1 221 ? -19.578 7.383 8.096 1.00 95.50 221 LEU A N 1
ATOM 1689 C CA . LEU A 1 221 ? -18.634 8.435 7.704 1.00 95.50 221 LEU A CA 1
ATOM 1690 C C . LEU A 1 221 ? -19.100 9.248 6.490 1.00 95.50 221 LEU A C 1
ATOM 1692 O O . LEU A 1 221 ? -18.766 10.431 6.387 1.00 95.50 221 LEU A O 1
ATOM 1696 N N . GLY A 1 222 ? -19.868 8.641 5.583 1.00 92.81 222 GLY A N 1
ATOM 1697 C CA . GLY A 1 222 ? -20.124 9.200 4.252 1.00 92.81 222 GLY A CA 1
ATOM 1698 C C . GLY A 1 222 ? -19.049 8.802 3.229 1.00 92.81 222 GLY A C 1
ATOM 1699 O O . GLY A 1 222 ? -18.136 8.040 3.538 1.00 92.81 222 GLY A O 1
ATOM 1700 N N . HIS A 1 223 ? -19.136 9.339 2.011 1.00 89.25 223 HIS A N 1
ATOM 1701 C CA . HIS A 1 223 ? -18.204 9.031 0.918 1.00 89.25 223 HIS A CA 1
ATOM 1702 C C . HIS A 1 223 ? -17.068 10.059 0.762 1.00 89.25 223 HIS A C 1
ATOM 1704 O O . HIS A 1 223 ? -17.174 11.224 1.166 1.00 89.25 223 HIS A O 1
ATOM 1710 N N . SER A 1 224 ? -15.993 9.632 0.091 1.00 85.06 224 SER A N 1
ATOM 1711 C CA . SER A 1 224 ? -14.944 10.495 -0.477 1.00 85.06 224 SER A CA 1
ATOM 1712 C C . SER A 1 224 ? -14.325 11.472 0.544 1.00 85.06 224 SER A C 1
ATOM 1714 O O . SER A 1 224 ? -14.093 11.118 1.698 1.00 85.06 224 SER A O 1
ATOM 1716 N N . LYS A 1 225 ? -14.046 12.725 0.141 1.00 83.56 225 LYS A N 1
ATOM 1717 C CA . LYS A 1 225 ? -13.411 13.750 0.993 1.00 83.56 225 LYS A CA 1
ATOM 1718 C C . LYS A 1 225 ? -14.193 14.040 2.280 1.00 83.56 225 LYS A C 1
ATOM 1720 O O . LYS A 1 225 ? -13.578 14.319 3.309 1.00 83.56 225 LYS A O 1
ATOM 1725 N N . LEU A 1 226 ? -15.528 13.981 2.229 1.00 88.25 226 LEU A N 1
ATOM 1726 C CA . LEU A 1 226 ? -16.379 14.145 3.409 1.00 88.25 226 LEU A CA 1
ATOM 1727 C C . LEU A 1 226 ? -16.129 13.008 4.407 1.00 88.25 226 LEU A C 1
ATOM 1729 O O . LEU A 1 226 ? -15.890 13.279 5.584 1.00 88.25 226 LEU A O 1
ATOM 1733 N N . GLY A 1 227 ? -16.092 11.769 3.911 1.00 91.06 227 GLY A N 1
ATOM 1734 C CA . GLY A 1 227 ? -15.732 10.589 4.692 1.00 91.06 227 GLY A CA 1
ATOM 1735 C C . GLY A 1 227 ? -14.344 10.704 5.322 1.00 91.06 227 GLY A C 1
ATOM 1736 O O . GLY A 1 227 ? -14.220 10.526 6.530 1.00 91.06 227 GLY A O 1
ATOM 1737 N N . SER A 1 228 ? -13.316 11.122 4.570 1.00 90.44 228 SER A N 1
ATOM 1738 C CA . SER A 1 228 ? -11.963 11.317 5.123 1.00 90.44 228 SER A CA 1
ATOM 1739 C C . SER A 1 228 ? -11.920 12.367 6.241 1.00 90.44 228 SER A C 1
ATOM 1741 O O . SER A 1 228 ? -11.171 12.206 7.206 1.00 90.44 228 SER A O 1
ATOM 1743 N N . ARG A 1 229 ? -12.707 13.447 6.149 1.00 90.38 229 ARG A N 1
ATOM 1744 C CA . ARG A 1 229 ? -12.801 14.456 7.218 1.00 90.38 229 ARG A CA 1
ATOM 1745 C C . ARG A 1 229 ? -13.501 13.890 8.453 1.00 90.38 229 ARG A C 1
ATOM 1747 O O . ARG A 1 229 ? -12.975 14.014 9.556 1.00 90.38 229 ARG A O 1
ATOM 1754 N N . ASN A 1 230 ? -14.660 13.265 8.263 1.00 94.56 230 ASN A N 1
ATOM 1755 C CA . ASN A 1 230 ? -15.452 12.691 9.351 1.00 94.56 230 ASN A CA 1
ATOM 1756 C C . ASN A 1 230 ? -14.700 11.545 10.046 1.00 94.56 230 ASN A C 1
ATOM 1758 O O . ASN A 1 230 ? -14.787 11.406 11.262 1.00 94.56 230 ASN A O 1
ATOM 1762 N N . LEU A 1 231 ? -13.885 10.792 9.299 1.00 95.06 231 LEU A N 1
ATOM 1763 C CA . LEU A 1 231 ? -13.008 9.755 9.834 1.00 95.06 231 LEU A CA 1
ATOM 1764 C C . LEU A 1 231 ? -12.104 10.304 10.940 1.00 95.06 231 LEU A C 1
ATOM 1766 O O . LEU A 1 231 ? -12.015 9.700 12.003 1.00 95.06 231 LEU A O 1
ATOM 1770 N N . ARG A 1 232 ? -11.479 11.470 10.726 1.00 93.38 232 ARG A N 1
ATOM 1771 C CA . ARG A 1 232 ? -10.610 12.099 11.734 1.00 93.38 232 ARG A CA 1
ATOM 1772 C C . ARG A 1 232 ? -11.346 12.335 13.055 1.00 93.38 232 ARG A C 1
ATOM 1774 O O . ARG A 1 232 ? -10.791 12.051 14.110 1.00 93.38 232 ARG A O 1
ATOM 1781 N N . ALA A 1 233 ? -12.583 12.825 12.981 1.00 93.44 233 ALA A N 1
ATOM 1782 C CA . ALA A 1 233 ? -13.420 13.081 14.150 1.00 93.44 233 ALA A CA 1
ATOM 1783 C C . ALA A 1 233 ? -13.910 11.786 14.825 1.00 93.44 233 ALA A C 1
ATOM 1785 O O . ALA A 1 233 ? -14.049 11.756 16.042 1.00 93.44 233 ALA A O 1
ATOM 1786 N N . ALA A 1 234 ? -14.119 10.711 14.059 1.00 96.00 234 ALA A N 1
ATOM 1787 C CA . ALA A 1 234 ? -14.584 9.422 14.575 1.00 96.00 234 ALA A CA 1
ATOM 1788 C C . ALA A 1 234 ? -13.473 8.572 15.226 1.00 96.00 234 ALA A C 1
ATOM 1790 O O . ALA A 1 234 ? -13.752 7.733 16.084 1.00 96.00 234 ALA A O 1
ATOM 1791 N N . LEU A 1 235 ? -12.204 8.762 14.843 1.00 95.88 235 LEU A N 1
ATOM 1792 C CA . LEU A 1 235 ? -11.078 7.951 15.332 1.00 95.88 235 LEU A CA 1
ATOM 1793 C C . LEU A 1 235 ? -10.924 7.905 16.867 1.00 95.88 235 LEU A C 1
ATOM 1795 O O . LEU A 1 235 ? -10.698 6.803 17.373 1.00 95.88 235 LEU A O 1
ATOM 1799 N N . PRO A 1 236 ? -11.044 9.010 17.640 1.00 95.69 236 PRO A N 1
ATOM 1800 C CA . PRO A 1 236 ? -11.007 8.944 19.102 1.00 95.69 236 PRO A CA 1
ATOM 1801 C C . PRO A 1 236 ? -12.027 7.952 19.678 1.00 95.69 236 PRO A C 1
ATOM 1803 O O . PRO A 1 236 ? -11.676 7.137 20.536 1.00 95.69 236 PRO A O 1
ATOM 1806 N N . PHE A 1 237 ? -13.262 7.987 19.171 1.00 96.62 237 PHE A N 1
ATOM 1807 C CA . PHE A 1 237 ? -14.348 7.106 19.591 1.00 96.62 237 PHE A CA 1
ATOM 1808 C C . PHE A 1 237 ? -14.038 5.642 19.253 1.00 96.62 237 PHE A C 1
ATOM 1810 O O . PHE A 1 237 ? -14.068 4.778 20.131 1.00 96.62 237 PHE A O 1
ATOM 1817 N N . VAL A 1 238 ? -13.661 5.372 17.996 1.00 97.38 238 VAL A N 1
ATOM 1818 C CA . VAL A 1 238 ? -13.344 4.015 17.520 1.00 97.38 238 VAL A CA 1
ATOM 1819 C C . VAL A 1 238 ? -12.198 3.406 18.327 1.00 97.38 238 VAL A C 1
ATOM 1821 O O . VAL A 1 238 ? -12.332 2.296 18.837 1.00 97.38 238 VAL A O 1
ATOM 1824 N N . VAL A 1 239 ? -11.094 4.139 18.504 1.00 95.88 239 VAL A N 1
ATOM 1825 C CA . VAL A 1 239 ? -9.928 3.667 19.273 1.00 95.88 239 VAL A CA 1
ATOM 1826 C C . VAL A 1 239 ? -10.310 3.363 20.722 1.00 95.88 239 VAL A C 1
ATOM 1828 O O . VAL A 1 239 ? -9.883 2.346 21.266 1.00 95.88 239 VAL A O 1
ATOM 1831 N N . THR A 1 240 ? -11.122 4.218 21.347 1.00 95.12 240 THR A N 1
ATOM 1832 C CA . THR A 1 240 ? -11.558 4.034 22.741 1.00 95.12 240 THR A CA 1
ATOM 1833 C C . THR A 1 240 ? -12.399 2.769 22.900 1.00 95.12 240 THR A C 1
ATOM 1835 O O . THR A 1 240 ? -12.163 1.980 23.817 1.00 95.12 240 THR A O 1
ATOM 1838 N N . HIS A 1 241 ? -13.344 2.528 21.989 1.00 95.69 241 HIS A N 1
ATOM 1839 C CA . HIS A 1 241 ? -14.175 1.324 22.032 1.00 95.69 241 HIS A CA 1
ATOM 1840 C C . HIS A 1 241 ? -13.360 0.054 21.764 1.00 95.69 241 HIS A C 1
ATOM 1842 O O . HIS A 1 241 ? -13.507 -0.928 22.491 1.00 95.69 241 HIS A O 1
ATOM 1848 N N . VAL A 1 242 ? -12.451 0.087 20.782 1.00 95.38 242 VAL A N 1
ATOM 1849 C CA . VAL A 1 242 ? -11.547 -1.037 20.481 1.00 95.38 242 VAL A CA 1
ATOM 1850 C C . VAL A 1 242 ? -10.663 -1.363 21.690 1.00 95.38 242 VAL A C 1
ATOM 1852 O O . VAL A 1 242 ? -10.582 -2.525 22.080 1.00 95.38 242 VAL A O 1
ATOM 1855 N N . ARG A 1 243 ? -10.077 -0.355 22.352 1.00 93.62 243 ARG A N 1
ATOM 1856 C CA . ARG A 1 243 ? -9.303 -0.546 23.595 1.00 93.62 243 ARG A CA 1
ATOM 1857 C C . ARG A 1 243 ? -10.122 -1.232 24.685 1.00 93.62 243 ARG A C 1
ATOM 1859 O O . ARG A 1 243 ? -9.648 -2.188 25.292 1.00 93.62 243 ARG A O 1
ATOM 1866 N N . LYS A 1 244 ? -11.358 -0.777 24.914 1.00 93.25 244 LYS A N 1
ATOM 1867 C CA . LYS A 1 244 ? -12.258 -1.375 25.913 1.00 93.25 244 LYS A CA 1
ATOM 1868 C C . LYS A 1 244 ? -12.577 -2.838 25.592 1.00 93.25 244 LYS A C 1
ATOM 1870 O O . LYS A 1 244 ? -12.608 -3.672 26.497 1.00 93.25 244 LYS A O 1
ATOM 1875 N N . TYR A 1 245 ? -12.813 -3.145 24.317 1.00 92.75 245 TYR A N 1
ATOM 1876 C CA . TYR A 1 245 ? -13.082 -4.506 23.867 1.00 92.75 245 TYR A CA 1
ATOM 1877 C C . TYR A 1 245 ? -11.886 -5.432 24.100 1.00 92.75 245 TYR A C 1
ATOM 1879 O O . TYR A 1 245 ? -12.052 -6.468 24.742 1.00 92.75 245 TYR A O 1
ATOM 1887 N N . ILE A 1 246 ? -10.696 -5.019 23.652 1.00 91.38 246 ILE A N 1
ATOM 1888 C CA . ILE A 1 246 ? -9.435 -5.757 23.810 1.00 91.38 246 ILE A CA 1
ATOM 1889 C C . ILE A 1 246 ? -9.132 -6.028 25.286 1.00 91.38 246 ILE A C 1
ATOM 1891 O O . ILE A 1 246 ? -8.829 -7.158 25.645 1.00 91.38 246 ILE A O 1
ATOM 1895 N N . ALA A 1 247 ? -9.280 -5.022 26.155 1.00 89.88 247 ALA A N 1
ATOM 1896 C CA . ALA A 1 247 ? -9.034 -5.175 27.591 1.00 89.88 247 ALA A CA 1
ATOM 1897 C C . ALA A 1 247 ? -9.933 -6.241 28.245 1.00 89.88 247 ALA A C 1
ATOM 1899 O O . ALA A 1 247 ? -9.580 -6.808 29.274 1.00 89.88 247 ALA A O 1
ATOM 1900 N N . THR A 1 248 ? -11.099 -6.512 27.651 1.00 89.50 248 THR A N 1
ATOM 1901 C CA . THR A 1 248 ? -12.041 -7.536 28.126 1.00 89.50 248 THR A CA 1
ATOM 1902 C C . THR A 1 248 ? -11.870 -8.869 27.378 1.00 89.50 248 THR A C 1
ATOM 1904 O O . THR A 1 248 ? -12.256 -9.911 27.897 1.00 89.50 248 THR A O 1
ATOM 1907 N N . ASN A 1 249 ? -11.300 -8.850 26.166 1.00 88.69 249 ASN A N 1
ATOM 1908 C CA . ASN A 1 249 ? -11.181 -9.997 25.258 1.00 88.69 249 ASN A CA 1
ATOM 1909 C C . ASN A 1 249 ? -9.803 -9.995 24.558 1.00 88.69 249 ASN A C 1
ATOM 1911 O O . ASN A 1 249 ? -9.720 -9.742 23.354 1.00 88.69 249 ASN A O 1
ATOM 1915 N N . PRO A 1 250 ? -8.703 -10.264 25.282 1.00 81.38 250 PRO A N 1
ATOM 1916 C CA . PRO A 1 250 ? -7.341 -10.076 24.766 1.00 81.38 250 PRO A CA 1
ATOM 1917 C C . PRO A 1 250 ? -6.967 -11.021 23.612 1.00 81.38 250 PRO A C 1
ATOM 1919 O O . PRO A 1 250 ? -6.045 -10.734 22.860 1.00 81.38 250 PRO A O 1
ATOM 1922 N N . GLN A 1 251 ? -7.684 -12.138 23.459 1.00 82.38 251 GLN A N 1
ATOM 1923 C CA . GLN A 1 251 ? -7.449 -13.146 22.415 1.00 82.38 251 GLN A CA 1
ATOM 1924 C C . GLN A 1 251 ? -8.418 -13.021 21.223 1.00 82.38 251 GLN A C 1
ATOM 1926 O O . GLN A 1 251 ? -8.387 -13.848 20.314 1.00 82.38 251 GLN A O 1
ATOM 1931 N N . SER A 1 252 ? -9.306 -12.023 21.228 1.00 87.75 252 SER A N 1
ATOM 1932 C CA . SER A 1 252 ? -10.329 -11.864 20.191 1.00 87.75 252 SER A CA 1
ATOM 1933 C C . SER A 1 252 ? -9.832 -11.087 18.975 1.00 87.75 252 SER A C 1
ATOM 1935 O O . SER A 1 252 ? -8.996 -10.188 19.070 1.00 87.75 252 SER A O 1
ATOM 1937 N N . GLY A 1 253 ? -10.405 -11.411 17.815 1.00 91.75 253 GLY A N 1
ATOM 1938 C CA . GLY A 1 253 ? -10.130 -10.721 16.559 1.00 91.75 253 GLY A CA 1
ATOM 1939 C C . GLY A 1 253 ? -10.817 -9.357 16.456 1.00 91.75 253 GLY A C 1
ATOM 1940 O O . GLY A 1 253 ? -11.862 -9.104 17.061 1.00 91.75 253 GLY A O 1
ATOM 1941 N N . ILE A 1 254 ? -10.252 -8.489 15.623 1.00 95.50 254 ILE A N 1
ATOM 1942 C CA . ILE A 1 254 ? -10.766 -7.170 15.263 1.00 95.50 254 ILE A CA 1
ATOM 1943 C C . ILE A 1 254 ? -10.853 -7.113 13.742 1.00 95.50 254 ILE A C 1
ATOM 1945 O O . ILE A 1 254 ? -9.843 -7.216 13.049 1.00 95.50 254 ILE A O 1
ATOM 1949 N N . VAL A 1 255 ? -12.054 -6.913 13.215 1.00 95.75 255 VAL A N 1
ATOM 1950 C CA . VAL A 1 255 ? -12.297 -6.739 11.782 1.00 95.75 255 VAL A CA 1
ATOM 1951 C C . VAL A 1 255 ? -12.695 -5.295 11.529 1.00 95.75 255 VAL A C 1
ATOM 1953 O O . VAL A 1 255 ? -13.706 -4.816 12.043 1.00 95.75 255 VAL A O 1
ATOM 1956 N N . ILE A 1 256 ? -11.915 -4.606 10.704 1.00 97.44 256 ILE A N 1
ATOM 1957 C CA . ILE A 1 256 ? -12.233 -3.270 10.213 1.00 97.44 256 ILE A CA 1
ATOM 1958 C C . ILE A 1 256 ? -12.711 -3.400 8.771 1.00 97.44 256 ILE A C 1
ATOM 1960 O O . ILE A 1 256 ? -11.993 -3.914 7.912 1.00 97.44 256 ILE A O 1
ATOM 1964 N N . ALA A 1 257 ? -13.915 -2.913 8.492 1.00 95.75 257 ALA A N 1
ATOM 1965 C CA . ALA A 1 257 ? -14.503 -3.001 7.169 1.00 95.75 257 ALA A CA 1
ATOM 1966 C C . ALA A 1 257 ? -14.976 -1.652 6.642 1.00 95.75 257 ALA A C 1
ATOM 1968 O O . ALA A 1 257 ? -15.476 -0.815 7.383 1.00 95.75 257 ALA A O 1
ATOM 1969 N N . CYS A 1 258 ? -14.830 -1.447 5.339 1.00 94.69 258 CYS A N 1
ATOM 1970 C CA . CYS A 1 258 ? -15.430 -0.337 4.594 1.00 94.69 258 CYS A CA 1
ATOM 1971 C C . CYS A 1 258 ? -15.977 -0.885 3.272 1.00 94.69 258 CYS A C 1
ATOM 1973 O O . CYS A 1 258 ? -15.896 -2.086 3.047 1.00 94.69 258 CYS A O 1
ATOM 1975 N N . GLU A 1 259 ? -16.537 -0.049 2.402 1.00 91.31 259 GLU A N 1
ATOM 1976 C CA . GLU A 1 259 ? -17.175 -0.503 1.155 1.00 91.31 259 GLU A CA 1
ATOM 1977 C C . GLU A 1 259 ? -16.290 -1.463 0.337 1.00 91.31 259 GLU A C 1
ATOM 1979 O O . GLU A 1 259 ? -16.709 -2.581 0.053 1.00 91.31 259 GLU A O 1
ATOM 1984 N N . SER A 1 260 ? -15.035 -1.083 0.072 1.00 88.81 260 SER A N 1
ATOM 1985 C CA . SER A 1 260 ? -14.081 -1.894 -0.703 1.00 88.81 260 SER A CA 1
ATOM 1986 C C . SER A 1 260 ? -13.075 -2.686 0.137 1.00 88.81 260 SER A C 1
ATOM 1988 O O . SER A 1 260 ? -12.415 -3.583 -0.375 1.00 88.81 260 SER A O 1
ATOM 1990 N N . GLY A 1 261 ? -12.882 -2.324 1.409 1.00 91.31 261 GLY A N 1
ATOM 1991 C CA . GLY A 1 261 ? -11.758 -2.822 2.213 1.00 91.31 261 GLY A CA 1
ATOM 1992 C C . GLY A 1 261 ? -10.386 -2.267 1.798 1.00 91.31 261 GLY A C 1
ATOM 1993 O O . GLY A 1 261 ? -9.369 -2.796 2.239 1.00 91.31 261 GLY A O 1
ATOM 1994 N N . LYS A 1 262 ? -10.338 -1.219 0.959 1.00 90.94 262 LYS A N 1
ATOM 1995 C CA . LYS A 1 262 ? -9.084 -0.666 0.404 1.00 90.94 262 LYS A CA 1
ATOM 1996 C C . LYS A 1 262 ? -8.784 0.783 0.810 1.00 90.94 262 LYS A C 1
ATOM 1998 O O . LYS A 1 262 ? -7.667 1.230 0.589 1.00 90.94 262 LYS A O 1
ATOM 2003 N N . ASP A 1 263 ? -9.737 1.500 1.422 1.00 93.19 263 ASP A N 1
ATOM 2004 C CA . ASP A 1 263 ? -9.576 2.916 1.813 1.00 93.19 263 ASP A CA 1
ATOM 2005 C C . ASP A 1 263 ? -9.768 3.172 3.317 1.00 93.19 263 ASP A C 1
ATOM 2007 O O . ASP A 1 263 ? -8.830 3.009 4.097 1.00 93.19 263 ASP A O 1
ATOM 2011 N N . PHE A 1 264 ? -10.969 3.546 3.777 1.00 95.88 264 PHE A N 1
ATOM 2012 C CA . PHE A 1 264 ? -11.166 3.938 5.182 1.00 95.88 264 PHE A CA 1
ATOM 2013 C C . PHE A 1 264 ? -10.806 2.834 6.178 1.00 95.88 264 PHE A C 1
ATOM 2015 O O . PHE A 1 264 ? -10.270 3.130 7.246 1.00 95.88 264 PHE A O 1
ATOM 2022 N N . ALA A 1 265 ? -11.050 1.569 5.822 1.00 96.56 265 ALA A N 1
ATOM 2023 C CA . ALA A 1 265 ? -10.671 0.442 6.668 1.00 96.56 265 ALA A CA 1
ATOM 2024 C C . ALA A 1 265 ? -9.150 0.348 6.850 1.00 96.56 265 ALA A C 1
ATOM 2026 O O . ALA A 1 265 ? -8.686 0.132 7.966 1.00 96.56 265 ALA A O 1
ATOM 2027 N N . VAL A 1 266 ? -8.382 0.614 5.788 1.00 96.88 266 VAL A N 1
ATOM 2028 C CA . VAL A 1 266 ? -6.917 0.720 5.836 1.00 96.88 266 VAL A CA 1
ATOM 2029 C C . VAL A 1 266 ? -6.490 1.870 6.741 1.00 96.88 266 VAL A C 1
ATOM 2031 O O . VAL A 1 266 ? -5.611 1.694 7.580 1.00 96.88 266 VAL A O 1
ATOM 2034 N N . GLY A 1 267 ? -7.149 3.027 6.640 1.00 96.94 267 GLY A N 1
ATOM 2035 C CA . GLY A 1 267 ? -6.865 4.173 7.505 1.00 96.94 267 GLY A CA 1
ATOM 2036 C C . GLY A 1 267 ? -7.093 3.887 8.995 1.00 96.94 267 GLY A C 1
ATOM 2037 O O . GLY A 1 267 ? -6.231 4.185 9.823 1.00 96.94 267 GLY A O 1
ATOM 2038 N N . VAL A 1 268 ? -8.232 3.286 9.352 1.00 97.94 268 VAL A N 1
ATOM 2039 C CA . VAL A 1 268 ? -8.528 2.917 10.749 1.00 97.94 268 VAL A CA 1
ATOM 2040 C C . VAL A 1 268 ? -7.583 1.822 11.239 1.00 97.94 268 VAL A C 1
ATOM 2042 O O . VAL A 1 268 ? -7.034 1.961 12.329 1.00 97.94 268 VAL A O 1
ATOM 2045 N N . ALA A 1 269 ? -7.337 0.780 10.441 1.00 97.94 269 ALA A N 1
ATOM 2046 C CA . ALA A 1 269 ? -6.383 -0.272 10.786 1.00 97.94 269 ALA A CA 1
ATOM 2047 C C . ALA A 1 269 ? -4.982 0.304 11.040 1.00 97.94 269 ALA A C 1
ATOM 2049 O O . ALA A 1 269 ? -4.370 -0.018 12.053 1.00 97.94 269 ALA A O 1
ATOM 2050 N N . LEU A 1 270 ? -4.515 1.232 10.197 1.00 97.81 270 LEU A N 1
ATOM 2051 C CA . LEU A 1 270 ? -3.246 1.934 10.388 1.00 97.81 270 LEU A CA 1
ATOM 2052 C C . LEU A 1 270 ? -3.201 2.696 11.720 1.00 97.81 270 LEU A C 1
ATOM 2054 O O . LEU A 1 270 ? -2.219 2.600 12.455 1.00 97.81 270 LEU A O 1
ATOM 2058 N N . ALA A 1 271 ? -4.268 3.423 12.063 1.00 97.31 271 ALA A N 1
ATOM 2059 C CA . ALA A 1 271 ? -4.345 4.123 13.343 1.00 97.31 271 ALA A CA 1
ATOM 2060 C C . ALA A 1 271 ? -4.294 3.152 14.535 1.00 97.31 271 ALA A C 1
ATOM 2062 O O . ALA A 1 271 ? -3.603 3.428 15.517 1.00 97.31 271 ALA A O 1
ATOM 2063 N N . LEU A 1 272 ? -4.983 2.009 14.443 1.00 96.94 272 LEU A N 1
ATOM 2064 C CA . LEU A 1 272 ? -4.947 0.972 15.475 1.00 96.94 272 LEU A CA 1
ATOM 2065 C C . LEU A 1 272 ? -3.554 0.348 15.596 1.00 96.94 272 LEU A C 1
ATOM 2067 O O . LEU A 1 272 ? -3.059 0.260 16.714 1.00 96.94 272 LEU A O 1
ATOM 2071 N N . LEU A 1 273 ? -2.890 0.006 14.486 1.00 96.38 273 LEU A N 1
ATOM 2072 C CA . LEU A 1 273 ? -1.508 -0.496 14.482 1.00 96.38 273 LEU A CA 1
ATOM 2073 C C . LEU A 1 273 ? -0.556 0.465 15.192 1.00 96.38 273 LEU A C 1
ATOM 2075 O O . LEU A 1 273 ? 0.228 0.053 16.043 1.00 96.38 273 LEU A O 1
ATOM 2079 N N . CYS A 1 274 ? -0.642 1.759 14.879 1.00 95.19 274 CYS A N 1
ATOM 2080 C CA . CYS A 1 274 ? 0.231 2.750 15.493 1.00 95.19 274 CYS A CA 1
ATOM 2081 C C . CYS A 1 274 ? -0.014 2.906 17.000 1.00 95.19 274 CYS A C 1
ATOM 2083 O O . CYS A 1 274 ? 0.929 3.165 17.745 1.00 95.19 274 CYS A O 1
ATOM 2085 N N . LEU A 1 275 ? -1.261 2.780 17.458 1.00 93.44 275 LEU A N 1
ATOM 2086 C CA . LEU A 1 275 ? -1.628 3.073 18.845 1.00 93.44 275 LEU A CA 1
ATOM 2087 C C . LEU A 1 275 ? -1.584 1.843 19.751 1.00 93.44 275 LEU A C 1
ATOM 2089 O O . LEU A 1 275 ? -1.168 1.962 20.902 1.00 93.44 275 LEU A O 1
ATOM 2093 N N . LEU A 1 276 ? -2.018 0.687 19.255 1.00 93.25 276 LEU A N 1
ATOM 2094 C CA . LEU A 1 276 ? -2.360 -0.479 20.074 1.00 93.25 276 LEU A CA 1
ATOM 2095 C C . LEU A 1 276 ? -1.427 -1.670 19.877 1.00 93.25 276 LEU A C 1
ATOM 2097 O O . LEU A 1 276 ? -1.509 -2.599 20.669 1.00 93.25 276 LEU A O 1
ATOM 2101 N N . PHE A 1 277 ? -0.562 -1.652 18.861 1.00 93.62 277 PHE A N 1
ATOM 2102 C CA . PHE A 1 277 ? 0.315 -2.777 18.545 1.00 93.62 277 PHE A CA 1
ATOM 2103 C C . PHE A 1 277 ? 1.796 -2.416 18.704 1.00 93.62 277 PHE A C 1
ATOM 2105 O O . PHE A 1 277 ? 2.226 -1.296 18.393 1.00 93.62 277 PHE A O 1
ATOM 2112 N N . ASP A 1 278 ? 2.579 -3.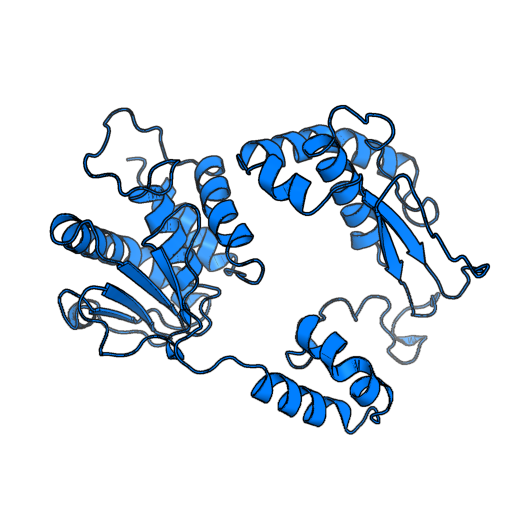371 19.200 1.00 91.81 278 ASP A N 1
ATOM 2113 C CA . ASP A 1 278 ? 4.038 -3.289 19.307 1.00 91.81 278 ASP A CA 1
ATOM 2114 C C . ASP A 1 278 ? 4.731 -3.705 17.997 1.00 91.81 278 ASP A C 1
ATOM 2116 O O . ASP A 1 278 ? 4.083 -3.795 16.955 1.00 91.81 278 ASP A O 1
ATOM 2120 N N . GLN A 1 279 ? 6.060 -3.830 17.988 1.00 89.00 279 GLN A N 1
ATOM 2121 C CA . GLN A 1 279 ? 6.832 -4.158 16.778 1.00 89.00 279 GLN A CA 1
ATOM 2122 C C . GLN A 1 279 ? 6.633 -5.598 16.290 1.00 89.00 279 GLN A C 1
ATOM 2124 O O . GLN A 1 279 ? 6.811 -5.844 15.101 1.00 89.00 279 GLN A O 1
ATOM 2129 N N . ASP A 1 280 ? 6.184 -6.502 17.156 1.00 90.31 280 ASP A N 1
ATOM 2130 C CA . ASP A 1 280 ? 5.950 -7.907 16.819 1.00 90.31 280 ASP A CA 1
ATOM 2131 C C . ASP A 1 280 ? 4.494 -8.159 16.393 1.00 90.31 280 ASP A C 1
ATOM 2133 O O . ASP A 1 280 ? 4.121 -9.271 16.028 1.00 90.31 280 ASP A O 1
ATOM 2137 N N . GLY A 1 281 ? 3.654 -7.118 16.412 1.00 91.62 281 GLY A N 1
ATOM 2138 C CA . GLY A 1 281 ? 2.236 -7.225 16.077 1.00 91.62 281 GLY A CA 1
ATOM 2139 C C . GLY A 1 281 ? 1.385 -7.757 17.227 1.00 91.62 281 GLY A C 1
ATOM 2140 O O . GLY A 1 281 ? 0.248 -8.172 16.991 1.00 91.62 281 GLY A O 1
ATOM 2141 N N . SER A 1 282 ? 1.903 -7.706 18.455 1.00 92.31 282 SER A N 1
ATOM 2142 C CA . SER A 1 282 ? 1.157 -8.021 19.671 1.00 92.31 282 SER A CA 1
ATOM 2143 C C . SER A 1 282 ? 0.473 -6.776 20.228 1.00 92.31 282 SER A C 1
ATOM 2145 O O . SER A 1 282 ? 0.897 -5.639 20.004 1.00 92.31 282 SER A O 1
ATOM 2147 N N . ILE A 1 283 ? -0.633 -6.991 20.935 1.00 91.50 283 ILE A N 1
ATOM 2148 C CA . ILE A 1 283 ? -1.397 -5.922 21.576 1.00 91.50 283 ILE A CA 1
ATOM 2149 C C . ILE A 1 283 ? -0.615 -5.389 22.780 1.00 91.50 283 ILE A C 1
ATOM 2151 O O . ILE A 1 283 ? -0.163 -6.147 23.634 1.00 91.50 283 ILE A O 1
ATOM 2155 N N . ILE A 1 284 ? -0.517 -4.067 22.883 1.00 89.00 284 ILE A N 1
ATOM 2156 C CA . ILE A 1 284 ? 0.105 -3.383 24.015 1.00 89.00 284 ILE A CA 1
ATOM 2157 C C . ILE A 1 284 ? -0.896 -3.333 25.177 1.00 89.00 284 ILE A C 1
ATOM 2159 O O . ILE A 1 284 ? -1.868 -2.579 25.131 1.00 89.00 284 ILE A O 1
ATOM 2163 N N . GLU A 1 285 ? -0.647 -4.116 26.227 1.00 76.81 285 GLU A N 1
ATOM 2164 C CA . GLU A 1 285 ? -1.501 -4.162 27.426 1.00 76.81 285 GLU A CA 1
ATOM 2165 C C . GLU A 1 285 ? -1.284 -2.968 28.370 1.00 76.81 285 GLU A C 1
ATOM 2167 O O . GLU A 1 285 ? -2.217 -2.519 29.037 1.00 76.81 285 GLU A O 1
ATOM 2172 N N . VAL A 1 286 ? -0.062 -2.426 28.416 1.00 72.75 286 VAL A N 1
ATOM 2173 C CA . VAL A 1 286 ? 0.328 -1.314 29.294 1.00 72.75 286 VAL A CA 1
ATOM 2174 C C . VAL A 1 286 ? 0.984 -0.220 28.459 1.00 72.75 286 VAL A C 1
ATOM 2176 O O . VAL A 1 286 ? 1.950 -0.477 27.743 1.00 72.75 286 VAL A O 1
ATOM 2179 N N . GLU A 1 287 ? 0.476 1.013 28.548 1.00 70.06 287 GLU A N 1
ATOM 2180 C CA . GLU A 1 287 ? 1.114 2.159 27.894 1.00 70.06 287 GLU A CA 1
ATOM 2181 C C . GLU A 1 287 ? 2.503 2.396 28.514 1.00 70.06 287 GLU A C 1
ATOM 2183 O O . GLU A 1 287 ? 2.611 2.776 29.678 1.00 70.06 287 GLU A O 1
ATOM 2188 N N . ASP A 1 288 ? 3.574 2.152 27.746 1.00 69.38 288 ASP A N 1
ATOM 2189 C CA . ASP A 1 288 ? 4.943 2.466 28.170 1.00 69.38 288 ASP A CA 1
ATOM 2190 C C . ASP A 1 288 ? 5.143 3.992 28.158 1.00 69.38 288 ASP A C 1
ATOM 2192 O O . ASP A 1 288 ? 5.123 4.597 27.079 1.00 69.38 288 ASP A O 1
ATOM 2196 N N . PRO A 1 289 ? 5.401 4.636 29.314 1.00 66.69 289 PRO A N 1
ATOM 2197 C CA . PRO A 1 289 ? 5.643 6.078 29.387 1.00 66.69 289 PRO A CA 1
ATOM 2198 C C . PRO A 1 289 ? 6.873 6.532 28.590 1.00 66.69 289 PRO A C 1
ATOM 2200 O O . PRO A 1 289 ? 7.036 7.720 28.324 1.00 66.69 289 PRO A O 1
ATOM 2203 N N . ARG A 1 290 ? 7.767 5.602 28.230 1.00 68.69 290 ARG A N 1
ATOM 2204 C CA . ARG A 1 290 ? 8.975 5.864 27.433 1.00 68.69 290 ARG A CA 1
ATOM 2205 C C . ARG A 1 290 ? 8.754 5.652 25.938 1.00 68.69 290 ARG A C 1
ATOM 2207 O O . ARG A 1 290 ? 9.703 5.805 25.162 1.00 68.69 290 ARG A O 1
ATOM 2214 N N . ARG A 1 291 ? 7.537 5.290 25.515 1.00 73.81 291 ARG A N 1
ATOM 2215 C CA . ARG A 1 291 ? 7.227 5.089 24.101 1.00 73.81 291 ARG A CA 1
ATOM 2216 C C . ARG A 1 291 ? 7.495 6.385 23.348 1.00 73.81 291 ARG A C 1
ATOM 2218 O O . ARG A 1 291 ? 6.986 7.449 23.695 1.00 73.81 291 ARG A O 1
ATOM 2225 N N . LYS A 1 292 ? 8.321 6.286 22.307 1.00 76.88 292 LYS A N 1
ATOM 2226 C CA . LYS A 1 292 ? 8.644 7.442 21.477 1.00 76.88 292 LYS A CA 1
ATOM 2227 C C . LYS A 1 292 ? 7.363 8.024 20.859 1.00 76.88 292 LYS A C 1
ATOM 2229 O O . LYS A 1 292 ? 6.469 7.257 20.491 1.00 76.88 292 LYS A O 1
ATOM 2234 N N . PRO A 1 293 ? 7.306 9.356 20.698 1.00 83.06 293 PRO A N 1
ATOM 2235 C CA . PRO A 1 293 ? 6.314 10.037 19.879 1.00 83.06 293 PRO A CA 1
ATOM 2236 C C . PRO A 1 293 ? 6.057 9.319 18.548 1.00 83.06 293 PRO A C 1
ATOM 2238 O O . PRO A 1 293 ? 7.002 8.951 17.851 1.00 83.06 293 PRO A O 1
ATOM 2241 N N . ILE A 1 294 ? 4.784 9.149 18.175 1.00 90.38 294 ILE A N 1
ATOM 2242 C CA . ILE A 1 294 ? 4.420 8.660 16.841 1.00 90.38 294 ILE A CA 1
ATOM 2243 C C . ILE A 1 294 ? 4.826 9.724 15.816 1.00 90.38 294 ILE A C 1
ATOM 2245 O O . ILE A 1 294 ? 4.266 10.825 15.787 1.00 90.38 294 ILE A O 1
ATOM 2249 N N . ASP A 1 295 ? 5.809 9.390 14.983 1.00 90.94 295 ASP A N 1
ATOM 2250 C CA . ASP A 1 295 ? 6.288 10.226 13.888 1.00 90.94 295 ASP A CA 1
ATOM 2251 C C . ASP A 1 295 ? 5.871 9.667 12.515 1.00 90.94 295 ASP A C 1
ATOM 2253 O O . ASP A 1 295 ? 5.281 8.591 12.386 1.00 90.94 295 ASP A O 1
ATOM 2257 N N . LYS A 1 296 ? 6.173 10.418 11.449 1.00 91.50 296 LYS A N 1
ATOM 2258 C CA . LYS A 1 296 ? 5.829 10.015 10.075 1.00 91.50 296 LYS A CA 1
ATOM 2259 C C . LYS A 1 296 ? 6.536 8.735 9.636 1.00 91.50 296 LYS A C 1
ATOM 2261 O O . LYS A 1 296 ? 5.997 8.024 8.789 1.00 91.50 296 LYS A O 1
ATOM 2266 N N . THR A 1 297 ? 7.731 8.464 10.153 1.00 91.88 297 THR A N 1
ATOM 2267 C CA . THR A 1 297 ? 8.499 7.267 9.800 1.00 91.88 297 THR A CA 1
ATOM 2268 C C . THR A 1 297 ? 7.825 6.037 10.389 1.00 91.88 297 THR A C 1
ATOM 2270 O O . THR A 1 297 ? 7.539 5.098 9.652 1.00 91.88 297 THR A O 1
ATOM 2273 N N . PHE A 1 298 ? 7.445 6.088 11.664 1.00 93.06 298 PHE A N 1
ATOM 2274 C CA . PHE A 1 298 ? 6.707 5.023 12.332 1.00 93.06 298 PHE A CA 1
ATOM 2275 C C . PHE A 1 298 ? 5.360 4.742 11.656 1.00 93.06 298 PHE A C 1
ATOM 2277 O O . PHE A 1 298 ? 5.015 3.587 11.414 1.00 93.06 298 PHE A O 1
ATOM 2284 N N . ILE A 1 299 ? 4.610 5.783 11.272 1.00 95.06 299 ILE A N 1
ATOM 2285 C CA . ILE A 1 299 ? 3.351 5.598 10.530 1.00 95.06 299 ILE A CA 1
ATOM 2286 C C . ILE A 1 299 ? 3.608 4.897 9.187 1.00 95.06 299 ILE A C 1
ATOM 2288 O O . ILE A 1 299 ? 2.859 3.997 8.812 1.00 95.06 299 ILE A O 1
ATOM 2292 N N . ARG A 1 300 ? 4.677 5.260 8.466 1.00 94.06 300 ARG A N 1
ATOM 2293 C CA . ARG A 1 300 ? 5.047 4.600 7.202 1.00 94.06 300 ARG A CA 1
ATOM 2294 C C . ARG A 1 300 ? 5.458 3.143 7.394 1.00 94.06 300 ARG A C 1
ATOM 2296 O O . ARG A 1 300 ? 5.061 2.328 6.571 1.00 94.06 300 ARG A O 1
ATOM 2303 N N . GLN A 1 301 ? 6.178 2.809 8.465 1.00 94.44 301 GLN A N 1
ATOM 2304 C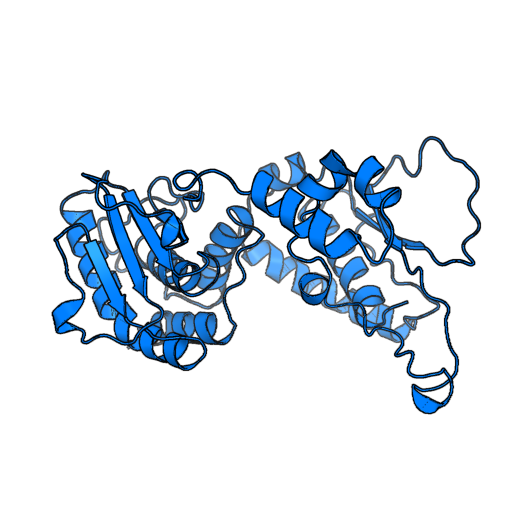 CA . GLN A 1 301 ? 6.499 1.418 8.814 1.00 94.44 301 GLN A CA 1
ATOM 2305 C C . GLN A 1 301 ? 5.216 0.591 8.990 1.00 94.44 301 GLN A C 1
ATOM 2307 O O . GLN A 1 301 ? 5.054 -0.450 8.356 1.00 94.44 301 GLN A O 1
ATOM 2312 N N . ARG A 1 302 ? 4.249 1.099 9.770 1.00 95.25 302 ARG A N 1
ATOM 2313 C CA . ARG A 1 302 ? 2.952 0.425 9.980 1.00 95.25 302 ARG A CA 1
ATOM 2314 C C . ARG A 1 302 ? 2.096 0.355 8.720 1.00 95.25 302 ARG A C 1
ATOM 2316 O O . ARG A 1 302 ? 1.389 -0.626 8.522 1.00 95.25 302 ARG A O 1
ATOM 2323 N N . LEU A 1 303 ? 2.168 1.361 7.851 1.00 95.25 303 LEU A N 1
ATOM 2324 C CA . LEU A 1 303 ? 1.531 1.292 6.537 1.00 95.25 303 LEU A CA 1
ATOM 2325 C C . LEU A 1 303 ? 2.208 0.234 5.655 1.00 95.25 303 LEU A C 1
ATOM 2327 O O . LEU A 1 303 ? 1.509 -0.485 4.952 1.00 95.25 303 LEU A O 1
ATOM 2331 N N . GLY A 1 304 ? 3.532 0.083 5.753 1.00 93.38 304 GLY A N 1
ATOM 2332 C CA . GLY A 1 304 ? 4.293 -0.974 5.089 1.00 93.38 304 GLY A CA 1
ATOM 2333 C C . GLY A 1 304 ? 3.760 -2.370 5.410 1.00 93.38 304 GLY A C 1
ATOM 2334 O O . GLY A 1 304 ? 3.598 -3.165 4.496 1.00 93.38 304 GLY A O 1
ATOM 2335 N N . TRP A 1 305 ? 3.384 -2.636 6.665 1.00 94.62 305 TRP A N 1
ATOM 2336 C CA . TRP A 1 305 ? 2.758 -3.901 7.083 1.00 94.62 305 TRP A CA 1
ATOM 2337 C C . TRP A 1 305 ? 1.424 -4.181 6.377 1.00 94.62 305 TRP A C 1
ATOM 2339 O O . TRP A 1 305 ? 1.126 -5.312 5.992 1.00 94.62 305 TRP A O 1
ATOM 2349 N N . ILE A 1 306 ? 0.615 -3.137 6.178 1.00 95.06 306 ILE A N 1
ATOM 2350 C CA . ILE A 1 306 ? -0.636 -3.240 5.423 1.00 95.06 306 ILE A CA 1
ATOM 2351 C C . ILE A 1 306 ? -0.331 -3.479 3.944 1.00 95.06 306 ILE A C 1
ATOM 2353 O O . ILE A 1 306 ? -0.902 -4.392 3.357 1.00 95.06 306 ILE A O 1
ATOM 2357 N N . SER A 1 307 ? 0.585 -2.709 3.355 1.00 91.75 307 SER A N 1
ATOM 2358 C CA . SER A 1 307 ? 0.946 -2.828 1.939 1.00 91.75 307 SER A CA 1
ATOM 2359 C C . SER A 1 307 ? 1.583 -4.177 1.590 1.00 91.75 307 SER A C 1
ATOM 2361 O O . SER A 1 307 ? 1.358 -4.674 0.493 1.00 91.75 307 SER A O 1
ATOM 2363 N N . THR A 1 308 ? 2.341 -4.802 2.496 1.00 89.12 308 THR A N 1
ATOM 2364 C CA . THR A 1 308 ? 2.884 -6.153 2.275 1.00 89.12 308 THR A CA 1
ATOM 2365 C C . THR A 1 308 ? 1.823 -7.238 2.434 1.00 89.12 308 THR A C 1
ATOM 2367 O O . THR A 1 308 ? 1.831 -8.206 1.680 1.00 89.12 308 THR A O 1
ATOM 2370 N N . SER A 1 309 ? 0.892 -7.075 3.378 1.00 90.38 309 SER A N 1
ATOM 2371 C CA . SER A 1 309 ? -0.204 -8.032 3.595 1.00 90.38 309 SER A CA 1
ATOM 2372 C C . SER A 1 309 ? -1.295 -7.932 2.521 1.00 90.38 309 SER A C 1
ATOM 2374 O O . SER A 1 309 ? -2.001 -8.900 2.247 1.00 90.38 309 SER A O 1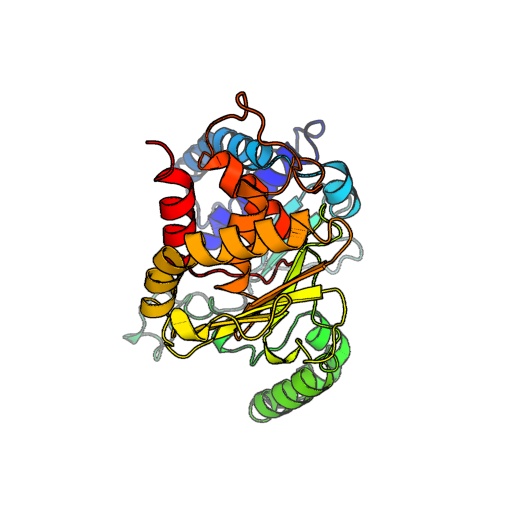
ATOM 2376 N N . MET A 1 310 ? -1.476 -6.742 1.940 1.00 89.62 310 MET A N 1
ATOM 2377 C CA . MET A 1 310 ? -2.538 -6.402 0.991 1.00 89.62 310 MET A CA 1
ATOM 2378 C C . MET A 1 310 ? -2.002 -5.413 -0.064 1.00 89.62 310 MET A C 1
ATOM 2380 O O . MET A 1 310 ? -2.246 -4.210 0.049 1.00 89.62 310 MET A O 1
ATOM 2384 N N . PRO A 1 311 ? -1.278 -5.885 -1.095 1.00 84.38 311 PRO A N 1
ATOM 2385 C CA . PRO A 1 311 ? -0.633 -5.011 -2.085 1.00 84.38 311 PRO A CA 1
ATOM 2386 C C . PRO A 1 311 ? -1.589 -4.126 -2.896 1.00 84.38 311 PRO A C 1
ATOM 2388 O O . PRO A 1 311 ? -1.192 -3.080 -3.399 1.00 84.38 311 PRO A O 1
ATOM 2391 N N . ASP A 1 312 ? -2.853 -4.523 -3.008 1.00 82.00 312 ASP A N 1
ATOM 2392 C CA . ASP A 1 312 ? -3.926 -3.778 -3.672 1.00 82.00 312 ASP A CA 1
ATOM 2393 C C . ASP A 1 312 ? -4.642 -2.777 -2.740 1.00 82.00 312 ASP A C 1
ATOM 2395 O O . ASP A 1 312 ? -5.597 -2.116 -3.155 1.00 82.00 312 ASP A O 1
ATOM 2399 N N . ALA A 1 313 ? -4.234 -2.669 -1.470 1.00 86.31 313 ALA A N 1
ATOM 2400 C CA . ALA A 1 313 ? -4.738 -1.645 -0.564 1.00 86.31 313 ALA A CA 1
ATOM 2401 C C . ALA A 1 313 ? -4.262 -0.260 -1.027 1.00 86.31 313 ALA A C 1
ATOM 2403 O O . ALA A 1 313 ? -3.071 0.045 -0.995 1.00 86.31 313 ALA A O 1
ATOM 2404 N N . ASN A 1 314 ? -5.205 0.599 -1.409 1.00 81.31 314 ASN A N 1
ATOM 2405 C CA . ASN A 1 314 ? -4.917 1.919 -1.963 1.00 81.31 314 ASN A CA 1
ATOM 2406 C C . ASN A 1 314 ? -5.708 3.009 -1.216 1.00 81.31 314 ASN A C 1
ATOM 2408 O O . ASN A 1 314 ? -6.707 3.524 -1.731 1.00 81.31 314 ASN A O 1
ATOM 2412 N N . PRO A 1 315 ? -5.317 3.345 0.029 1.00 90.00 315 PRO A N 1
ATOM 2413 C CA . PRO A 1 315 ? -6.002 4.375 0.790 1.00 90.00 315 PRO A CA 1
ATOM 2414 C C . PRO A 1 315 ? -5.834 5.740 0.133 1.00 90.00 315 PRO A C 1
ATOM 2416 O O . PRO A 1 315 ? -4.732 6.154 -0.232 1.00 90.00 315 PRO A O 1
ATOM 2419 N N . ASN A 1 316 ? -6.931 6.488 0.048 1.00 90.88 316 ASN A N 1
ATOM 2420 C CA . ASN A 1 316 ? -6.915 7.808 -0.559 1.00 90.88 316 ASN A CA 1
ATOM 2421 C C . ASN A 1 316 ? -5.965 8.733 0.222 1.00 90.88 316 ASN A C 1
ATOM 2423 O O . ASN A 1 316 ? -5.906 8.715 1.457 1.00 90.88 316 ASN A O 1
ATOM 2427 N N . ARG A 1 317 ? -5.262 9.624 -0.484 1.00 91.31 317 ARG A N 1
ATOM 2428 C CA . ARG A 1 317 ? -4.409 10.655 0.122 1.00 91.31 317 ARG A CA 1
ATOM 2429 C C . ARG A 1 317 ? -5.131 11.440 1.221 1.00 91.31 317 ARG A C 1
ATOM 2431 O O . ARG A 1 317 ? -4.519 11.736 2.246 1.00 91.31 317 ARG A O 1
ATOM 2438 N N . ALA A 1 318 ? -6.413 11.764 1.034 1.00 93.44 318 ALA A N 1
ATOM 2439 C CA . ALA A 1 318 ? -7.210 12.462 2.047 1.00 93.44 318 ALA A CA 1
ATOM 2440 C C . ALA A 1 318 ? -7.402 11.620 3.325 1.00 93.44 318 ALA A C 1
ATOM 2442 O O . ALA A 1 318 ? -7.310 12.151 4.433 1.00 93.44 318 ALA A O 1
ATOM 2443 N N . THR A 1 319 ? -7.595 10.306 3.185 1.00 94.75 319 THR A N 1
ATOM 2444 C CA . THR A 1 319 ? -7.668 9.348 4.298 1.00 94.75 319 THR A CA 1
ATOM 2445 C C . THR A 1 319 ? -6.353 9.334 5.071 1.00 94.75 319 THR A C 1
ATOM 2447 O O . THR A 1 319 ? -6.350 9.597 6.274 1.00 94.75 319 THR A O 1
ATOM 2450 N N . LEU A 1 320 ? -5.217 9.149 4.387 1.00 94.81 320 LEU A N 1
ATOM 2451 C CA . LEU A 1 320 ? -3.894 9.158 5.025 1.00 94.81 320 LEU A CA 1
ATOM 2452 C C . LEU A 1 320 ? -3.566 10.499 5.698 1.00 94.81 320 LEU A C 1
ATOM 2454 O O . LEU A 1 320 ? -2.947 10.521 6.760 1.00 94.81 320 LEU A O 1
ATOM 2458 N N . GLN A 1 321 ? -3.983 11.629 5.119 1.00 94.00 321 GLN A N 1
ATOM 2459 C CA . GLN A 1 321 ? -3.837 12.942 5.757 1.00 94.00 321 GLN A CA 1
ATOM 2460 C C . GLN A 1 321 ? -4.621 13.029 7.067 1.00 94.00 321 GLN A C 1
ATOM 2462 O O . GLN A 1 321 ? -4.097 13.547 8.050 1.00 94.00 321 GLN A O 1
ATOM 2467 N N . SER A 1 322 ? -5.844 12.500 7.107 1.00 93.94 322 SER A N 1
ATOM 2468 C CA . SER A 1 322 ? -6.628 12.436 8.341 1.00 93.94 322 SER A CA 1
ATOM 2469 C C . SER A 1 322 ? -6.010 11.537 9.403 1.00 93.94 322 SER A C 1
ATOM 2471 O O . SER A 1 322 ? -5.989 11.941 10.565 1.00 93.94 322 SER A O 1
ATOM 2473 N N . ILE A 1 323 ? -5.453 10.383 9.021 1.00 95.44 323 ILE A N 1
ATOM 2474 C CA . ILE A 1 323 ? -4.741 9.505 9.962 1.00 95.44 323 ILE A CA 1
ATOM 2475 C C . ILE A 1 323 ? -3.489 10.192 10.512 1.00 95.44 323 ILE A C 1
ATOM 2477 O O . ILE A 1 323 ? -3.300 10.233 11.725 1.00 95.44 323 ILE A O 1
ATOM 2481 N N . ASN A 1 324 ? -2.664 10.782 9.642 1.00 94.12 324 ASN A N 1
ATOM 2482 C CA . ASN A 1 324 ? -1.453 11.491 10.058 1.00 94.12 324 ASN A CA 1
ATOM 2483 C C . ASN A 1 324 ? -1.772 12.644 11.013 1.00 94.12 324 ASN A C 1
ATOM 2485 O O . ASN A 1 324 ? -1.142 12.750 12.058 1.00 94.12 324 ASN A O 1
ATOM 2489 N N . SER A 1 325 ? -2.763 13.476 10.679 1.00 92.88 325 SER A N 1
ATOM 2490 C CA . SER A 1 325 ? -3.224 14.545 11.568 1.00 92.88 325 SER A CA 1
ATOM 2491 C C . SER A 1 325 ? -3.643 13.998 12.928 1.00 92.88 325 SER A C 1
ATOM 2493 O O . SER A 1 325 ? -3.116 14.440 13.935 1.00 92.88 325 SER A O 1
ATOM 2495 N N . PHE A 1 326 ? -4.504 12.981 12.974 1.00 93.38 326 PHE A N 1
ATOM 2496 C CA . PHE A 1 326 ? -4.965 12.404 14.239 1.00 93.38 326 PHE A CA 1
ATOM 2497 C C . PHE A 1 326 ? -3.835 11.816 15.099 1.00 93.38 326 PHE A C 1
ATOM 2499 O O . PHE A 1 326 ? -3.820 11.999 16.316 1.00 93.38 326 PHE A O 1
ATOM 2506 N N . LEU A 1 327 ? -2.895 11.094 14.486 1.00 93.00 327 LEU A N 1
ATOM 2507 C CA . LEU A 1 327 ? -1.796 10.452 15.210 1.00 93.00 327 LEU A CA 1
ATOM 2508 C C . LEU A 1 327 ? -0.735 11.456 15.677 1.00 93.00 327 LEU A C 1
ATOM 2510 O O . LEU A 1 327 ? -0.142 11.251 16.732 1.00 93.00 327 LEU A O 1
ATOM 2514 N N . MET A 1 328 ? -0.504 12.529 14.915 1.00 88.75 328 MET A N 1
ATOM 2515 C CA . MET A 1 328 ? 0.514 13.539 15.223 1.00 88.75 328 MET A CA 1
ATOM 2516 C C . MET A 1 328 ? -0.020 14.729 16.040 1.00 88.75 328 MET A C 1
ATOM 2518 O O . MET A 1 328 ? 0.758 15.382 16.723 1.00 88.75 328 MET A O 1
ATOM 2522 N N . GLU A 1 329 ? -1.321 15.034 16.012 1.00 81.00 329 GLU A N 1
ATOM 2523 C CA . GLU A 1 329 ? -1.927 16.099 16.839 1.00 81.00 329 GLU A CA 1
ATOM 2524 C C . GLU A 1 329 ? -2.007 15.711 18.327 1.00 81.00 329 GLU A C 1
ATOM 2526 O O . GLU A 1 329 ? -2.200 16.573 19.176 1.00 81.00 329 GLU A O 1
ATOM 2531 N N . ARG A 1 330 ? -1.777 14.434 18.665 1.00 65.06 330 ARG A N 1
ATOM 2532 C CA . ARG A 1 330 ? -1.679 13.926 20.045 1.00 65.06 330 ARG A CA 1
ATOM 2533 C C . ARG A 1 330 ? -0.407 14.336 20.805 1.00 65.06 330 ARG A C 1
ATOM 2535 O O . ARG A 1 330 ? -0.194 13.849 21.909 1.00 65.06 330 ARG A O 1
ATOM 2542 N N . HIS A 1 331 ? 0.427 15.209 20.238 1.00 49.53 331 HIS A N 1
ATOM 2543 C CA . HIS A 1 331 ? 1.668 15.709 20.855 1.00 49.53 331 HIS A CA 1
ATOM 2544 C C . HIS A 1 331 ? 1.472 16.908 21.803 1.00 49.53 331 HIS A C 1
ATOM 2546 O O . HIS A 1 331 ? 2.416 17.670 22.006 1.00 49.53 331 HIS A O 1
ATOM 2552 N N . PHE A 1 332 ? 0.286 17.076 22.396 1.00 33.19 332 PHE A N 1
ATOM 2553 C CA . PHE A 1 332 ? 0.020 18.091 23.422 1.00 33.19 332 PHE A CA 1
ATOM 2554 C C . PHE A 1 332 ? -0.709 17.494 24.621 1.00 33.19 332 PHE A C 1
ATOM 2556 O O . PHE A 1 332 ? -1.718 16.785 24.403 1.00 33.19 332 PHE A O 1
#

Sequence (332 aa):
MPDALSKTIPVWCSVVNRFLFPELVQFHDVYTPPQVVAQSEHAQIAALLPSFLASLQALDLSIDGLRAQITKPLRPFWITPDTGFAPTSVVFEEFHPIICCTVSRRVSGGEVSEGGYIQGAGDDTENWACGLTPVVFWENQGVLLETSESDLPDLIQDLVSRADPAPGINRRCVSPTSCLYIAPISAVTASDKDVLSVLLLPKVTDESTWVKSFTRLEVGLGHSKLGSRNLRAALPFVVTHVRKYIATNPQSGIVIACESGKDFAVGVALALLCLLFDQDGSIIEVEDPRRKPIDKTFIRQRLGWISTSMPDANPNRATLQSINSFLMERHF

Organism: NCBI:txid1849047

InterPro domains:
  IPR007306 tRNA A64-2'-O-ribosylphosphate transferase [PTHR31811] (1-330)
  IPR033421 Rit1, DUSP-like domain [PF04179] (216-327)
  IPR033449 Rit1, N-terminal domain [PF17184] (1-160)